Protein AF-A0A0R1JXM4-F1 (afdb_monomer)

Mean predicted aligned error: 8.07 Å

Structure (mmCIF, N/CA/C/O backbone):
data_AF-A0A0R1JXM4-F1
#
_entry.id   AF-A0A0R1JXM4-F1
#
loop_
_atom_site.group_PDB
_atom_site.id
_atom_site.type_symbol
_atom_site.label_atom_id
_atom_site.label_alt_id
_atom_site.label_comp_id
_atom_site.label_asym_id
_atom_site.label_entity_id
_atom_site.label_seq_id
_atom_site.pdbx_PDB_ins_code
_atom_site.Cartn_x
_atom_site.Cartn_y
_atom_site.Cartn_z
_atom_site.occupancy
_atom_site.B_iso_or_equiv
_atom_site.auth_seq_id
_atom_site.auth_comp_id
_atom_site.auth_asym_id
_atom_site.auth_atom_id
_atom_site.pdbx_PDB_model_num
ATOM 1 N N . MET A 1 1 ? -52.096 -63.905 8.282 1.00 35.00 1 MET A N 1
ATOM 2 C CA . MET A 1 1 ? -50.686 -63.466 8.118 1.00 35.00 1 MET A CA 1
ATOM 3 C C . MET A 1 1 ? -50.726 -62.151 7.340 1.00 35.00 1 MET A C 1
ATOM 5 O O . MET A 1 1 ? -51.380 -62.154 6.319 1.00 35.00 1 MET A O 1
ATOM 9 N N . LYS A 1 2 ? -50.204 -60.982 7.714 1.00 36.12 2 LYS A N 1
ATOM 10 C CA . LYS A 1 2 ? -49.331 -60.478 8.783 1.00 36.12 2 LYS A CA 1
ATOM 11 C C . LYS A 1 2 ? -49.879 -59.094 9.188 1.00 36.12 2 LYS A C 1
ATOM 13 O O . LYS A 1 2 ? -50.239 -58.310 8.319 1.00 36.12 2 LYS A O 1
ATOM 18 N N . LYS A 1 3 ? -49.922 -58.809 10.491 1.00 34.25 3 LYS A N 1
ATOM 19 C CA . LYS A 1 3 ? -50.183 -57.478 11.060 1.00 34.25 3 LYS A CA 1
ATOM 20 C C . LYS A 1 3 ? -48.939 -56.604 10.847 1.00 34.25 3 LYS A C 1
ATOM 22 O O . LYS A 1 3 ? -47.841 -57.098 11.089 1.00 34.25 3 LYS A O 1
ATOM 27 N N . TRP A 1 4 ? -49.094 -55.345 10.442 1.00 34.09 4 TRP A N 1
ATOM 28 C CA . TRP A 1 4 ? -48.023 -54.345 10.518 1.00 34.09 4 TRP A CA 1
ATOM 29 C C . TRP A 1 4 ? -48.463 -53.218 11.445 1.00 34.09 4 TRP A C 1
ATOM 31 O O . TRP A 1 4 ? -49.496 -52.587 11.238 1.00 34.09 4 TRP A O 1
ATOM 41 N N . ALA A 1 5 ? -47.695 -53.066 12.520 1.00 37.31 5 ALA A N 1
ATOM 42 C CA . ALA A 1 5 ? -47.903 -52.108 13.585 1.00 37.31 5 ALA A CA 1
ATOM 43 C C . ALA A 1 5 ? -47.405 -50.723 13.158 1.00 37.31 5 ALA A C 1
ATOM 45 O O . ALA A 1 5 ? -46.315 -50.581 12.606 1.00 37.31 5 ALA A O 1
ATOM 46 N N . VAL A 1 6 ? -48.217 -49.714 13.452 1.00 37.12 6 VAL A N 1
ATOM 47 C CA . VAL A 1 6 ? -47.869 -48.296 13.379 1.00 37.12 6 VAL A CA 1
ATOM 48 C C . VAL A 1 6 ? -46.971 -47.979 14.575 1.00 37.12 6 VAL A C 1
ATOM 50 O O . VAL A 1 6 ? -47.397 -48.139 15.717 1.00 37.12 6 VAL A O 1
ATOM 53 N N . LEU A 1 7 ? -45.731 -47.549 14.327 1.00 36.34 7 LEU A N 1
ATOM 54 C CA . LEU A 1 7 ? -44.844 -47.007 15.357 1.00 36.34 7 LEU A CA 1
ATOM 55 C C . LEU A 1 7 ? -44.815 -45.481 15.237 1.00 36.34 7 LEU A C 1
ATOM 57 O O . LEU A 1 7 ? -44.227 -44.921 14.313 1.00 36.34 7 LEU A O 1
ATOM 61 N N . SER A 1 8 ? -45.468 -44.821 16.189 1.00 34.84 8 SER A N 1
ATOM 62 C CA . SER A 1 8 ? -45.409 -43.378 16.402 1.00 34.84 8 SER A CA 1
ATOM 63 C C . SER A 1 8 ? -44.070 -43.007 17.044 1.00 34.84 8 SER A C 1
ATOM 65 O O . SER A 1 8 ? -43.797 -43.404 18.175 1.00 34.84 8 SER A O 1
ATOM 67 N N . PHE A 1 9 ? -43.239 -42.230 16.347 1.00 35.34 9 PHE A N 1
ATOM 68 C CA . PHE A 1 9 ? -42.051 -41.603 16.931 1.00 35.34 9 PHE A CA 1
ATOM 69 C C . PHE A 1 9 ? -42.427 -40.234 17.506 1.00 35.34 9 PHE A C 1
ATOM 71 O O . PHE A 1 9 ? -42.669 -39.276 16.772 1.00 35.34 9 PHE A O 1
ATOM 78 N N . ALA A 1 10 ? -42.471 -40.144 18.834 1.00 32.84 10 ALA A N 1
ATOM 79 C CA . ALA A 1 10 ? -42.525 -38.880 19.553 1.00 32.84 10 ALA A CA 1
ATOM 80 C C . ALA A 1 10 ? -41.137 -38.219 19.511 1.00 32.84 10 ALA A C 1
ATOM 82 O O . ALA A 1 10 ? -40.190 -38.694 20.138 1.00 32.84 10 ALA A O 1
ATOM 83 N N . PHE A 1 11 ? -41.008 -37.119 18.767 1.00 34.94 11 PHE A N 1
ATOM 84 C CA . PHE A 1 11 ? -39.841 -36.242 18.846 1.00 34.94 11 PHE A CA 1
ATOM 85 C C . PHE A 1 11 ? -39.937 -35.394 20.119 1.00 34.94 11 PHE A C 1
ATOM 87 O O . PHE A 1 11 ? -40.696 -34.430 20.190 1.00 34.94 11 PHE A O 1
ATOM 94 N N . ILE A 1 12 ? -39.148 -35.753 21.131 1.00 34.47 12 ILE A N 1
ATOM 95 C CA . ILE A 1 12 ? -38.875 -34.893 22.283 1.00 34.47 12 ILE A CA 1
ATOM 96 C C . ILE A 1 12 ? -37.887 -33.817 21.818 1.00 34.47 12 ILE A C 1
ATOM 98 O O . ILE A 1 12 ? -36.700 -34.081 21.629 1.00 34.47 12 ILE A O 1
ATOM 102 N N . ILE A 1 13 ? -38.379 -32.593 21.618 1.00 37.44 13 ILE A N 1
ATOM 103 C CA . ILE A 1 13 ? -37.538 -31.407 21.428 1.00 37.44 13 ILE A CA 1
ATOM 104 C C . ILE A 1 13 ? -37.010 -31.004 22.807 1.00 37.44 13 ILE A C 1
ATOM 106 O O . ILE A 1 13 ? -37.690 -30.333 23.581 1.00 37.44 13 ILE A O 1
ATOM 110 N N . VAL A 1 14 ? -35.787 -31.427 23.130 1.00 38.03 14 VAL A N 1
ATOM 111 C CA . VAL A 1 14 ? -35.043 -30.893 24.275 1.00 38.03 14 VAL A CA 1
ATOM 112 C C . VAL A 1 14 ? -34.518 -29.513 23.885 1.00 38.03 14 VAL A C 1
ATOM 114 O O . VAL A 1 14 ? -33.539 -29.380 23.151 1.00 38.03 14 VAL A O 1
ATOM 117 N N . GLY A 1 15 ? -35.192 -28.472 24.371 1.00 38.25 15 GLY A N 1
ATOM 118 C CA . GLY A 1 15 ? -34.708 -27.098 24.325 1.00 38.25 15 GLY A CA 1
ATOM 119 C C . GLY A 1 15 ? -33.483 -26.934 25.222 1.00 38.25 15 GLY A C 1
ATOM 120 O O . GLY A 1 15 ? -33.603 -26.591 26.395 1.00 38.25 15 GLY A O 1
ATOM 121 N N . LEU A 1 16 ? -32.291 -27.157 24.669 1.00 37.62 16 LEU A N 1
ATOM 122 C CA . LEU A 1 16 ? -31.043 -26.696 25.268 1.00 37.62 16 LEU A CA 1
ATOM 123 C C . LEU A 1 16 ? -30.976 -25.172 25.123 1.00 37.62 16 LEU A C 1
ATOM 125 O O . LEU A 1 16 ? -30.453 -24.638 24.145 1.00 37.62 16 LEU A O 1
ATOM 129 N N . ALA A 1 17 ? -31.498 -24.468 26.126 1.00 37.69 17 ALA A N 1
ATOM 130 C CA . ALA A 1 17 ? -31.132 -23.088 26.411 1.00 37.69 17 ALA A CA 1
ATOM 131 C C . ALA A 1 17 ? -29.657 -23.065 26.845 1.00 37.69 17 ALA A C 1
ATOM 133 O O . ALA A 1 17 ? -29.322 -23.021 28.027 1.00 37.69 17 ALA A O 1
ATOM 134 N N . GLY A 1 18 ? -28.753 -23.157 25.871 1.00 36.50 18 GLY A N 1
ATOM 135 C CA . GLY A 1 18 ? -27.345 -22.887 26.093 1.00 36.50 18 GLY A CA 1
ATOM 136 C C . GLY A 1 18 ? -27.206 -21.430 26.507 1.00 36.50 18 GLY A C 1
ATOM 137 O O . GLY A 1 18 ? -27.432 -20.532 25.698 1.00 36.50 18 GLY A O 1
ATOM 138 N N . CYS A 1 19 ? -26.832 -21.188 27.763 1.00 35.44 19 CYS A N 1
ATOM 139 C CA . CYS A 1 19 ? -26.307 -19.907 28.215 1.00 35.44 19 CYS A CA 1
ATOM 140 C C . CYS A 1 19 ? -25.098 -19.545 27.341 1.00 35.44 19 CYS A C 1
ATOM 142 O O . CYS A 1 19 ? -23.959 -19.906 27.638 1.00 35.44 19 CYS A O 1
ATOM 144 N N . HIS A 1 20 ? -25.340 -18.851 26.230 1.00 42.56 20 HIS A N 1
ATOM 145 C CA . HIS A 1 20 ? -24.294 -18.279 25.402 1.00 42.56 20 HIS A CA 1
ATOM 146 C C . HIS A 1 20 ? -23.669 -17.121 26.176 1.00 42.56 20 HIS A C 1
ATOM 148 O O . HIS A 1 20 ? -24.069 -15.962 26.051 1.00 42.56 20 HIS A O 1
ATOM 154 N N . SER A 1 21 ? -22.687 -17.442 27.019 1.00 56.56 21 SER A N 1
ATOM 155 C CA . SER A 1 21 ? -21.828 -16.430 27.615 1.00 56.56 21 SER A CA 1
ATOM 156 C C . SER A 1 21 ? -21.168 -15.655 26.474 1.00 56.56 21 SER A C 1
ATOM 158 O O . SER A 1 21 ? -20.484 -16.210 25.614 1.00 56.56 21 SER A O 1
ATOM 160 N N . THR A 1 22 ? -21.444 -14.352 26.402 1.00 68.81 22 THR A N 1
ATOM 161 C CA . THR A 1 22 ? -20.829 -13.510 25.375 1.00 68.81 22 THR A CA 1
ATOM 162 C C . THR A 1 22 ? -19.330 -13.416 25.685 1.00 68.81 22 THR A C 1
ATOM 164 O O . THR A 1 22 ? -18.969 -13.028 26.801 1.00 68.81 22 THR A O 1
ATOM 167 N N . PRO A 1 23 ? -18.439 -13.796 24.751 1.00 76.19 23 PRO A N 1
ATOM 168 C CA . PRO A 1 23 ? -17.012 -13.873 25.036 1.00 76.19 23 PRO A CA 1
ATOM 169 C C . PRO A 1 23 ? -16.420 -12.487 25.329 1.00 76.19 23 PRO A C 1
ATOM 171 O O . PRO A 1 23 ? -16.829 -11.483 24.740 1.00 76.19 23 PRO A O 1
ATOM 174 N N . SER A 1 24 ? -15.426 -12.449 26.228 1.00 77.31 24 SER A N 1
ATOM 175 C CA . SER A 1 24 ? -14.625 -11.244 26.489 1.00 77.31 24 SER A CA 1
ATOM 176 C C . SER A 1 24 ? -13.810 -10.860 25.254 1.00 77.31 24 SER A C 1
ATOM 178 O O . SER A 1 24 ? -13.269 -11.730 24.567 1.00 77.31 24 SER A O 1
ATOM 180 N N . ALA A 1 25 ? -13.679 -9.560 24.999 1.00 77.75 25 ALA A N 1
ATOM 181 C CA . ALA A 1 25 ? -12.946 -9.036 23.852 1.00 77.75 25 ALA A CA 1
ATOM 182 C C . ALA A 1 25 ? -11.420 -9.230 23.943 1.00 77.75 25 ALA A C 1
ATOM 184 O O . ALA A 1 25 ? -10.750 -9.409 22.925 1.00 77.75 25 ALA A O 1
ATOM 185 N N . GLN A 1 26 ? -10.862 -9.195 25.157 1.00 81.81 26 GLN A N 1
ATOM 186 C CA . GLN A 1 26 ? -9.425 -9.003 25.378 1.00 81.81 26 GLN A CA 1
ATOM 187 C C . GLN A 1 26 ? -8.528 -10.108 24.776 1.00 81.81 26 GLN A C 1
ATOM 189 O O . GLN A 1 26 ? -7.567 -9.752 24.087 1.00 81.81 26 GLN A O 1
ATOM 194 N N . PRO A 1 27 ? -8.789 -11.422 24.958 1.00 79.88 27 PRO A N 1
ATOM 195 C CA . PRO A 1 27 ? -7.909 -12.460 24.410 1.00 79.88 27 PRO A CA 1
ATOM 196 C C . PRO A 1 27 ? -7.892 -12.469 22.876 1.00 79.88 27 PRO A C 1
ATOM 198 O O . PRO A 1 27 ? -6.824 -12.491 22.266 1.00 79.88 27 PRO A O 1
ATOM 201 N N . ALA A 1 28 ? -9.071 -12.372 22.252 1.00 83.12 28 ALA A N 1
ATOM 202 C CA . ALA A 1 28 ? -9.213 -12.360 20.797 1.00 83.12 28 ALA A CA 1
ATOM 203 C C . ALA A 1 28 ? -8.601 -11.097 20.170 1.00 83.12 28 ALA A C 1
ATOM 205 O O . ALA A 1 28 ? -7.952 -11.173 19.126 1.00 83.12 28 ALA A O 1
ATOM 206 N N . SER A 1 29 ? -8.767 -9.949 20.831 1.00 89.44 29 SER A N 1
ATOM 207 C CA . SER A 1 29 ? -8.171 -8.682 20.407 1.00 89.44 29 SER A CA 1
ATOM 208 C C . SER A 1 29 ? -6.649 -8.739 20.445 1.00 89.44 29 SER A C 1
ATOM 210 O O . SER A 1 29 ? -5.999 -8.453 19.442 1.00 89.44 29 SER A O 1
ATOM 212 N N . ARG A 1 30 ? -6.066 -9.204 21.558 1.00 87.94 30 ARG A N 1
ATOM 213 C CA . ARG A 1 30 ? -4.609 -9.359 21.682 1.00 87.94 30 ARG A CA 1
ATOM 214 C C . ARG A 1 30 ? -4.046 -10.282 20.614 1.00 87.94 30 ARG A C 1
ATOM 216 O O . ARG A 1 30 ? -3.044 -9.940 20.000 1.00 87.94 30 ARG A O 1
ATOM 223 N N . GLN A 1 31 ? -4.697 -11.415 20.357 1.00 88.12 31 GLN A N 1
ATOM 224 C CA . GLN A 1 31 ? -4.275 -12.326 19.296 1.00 88.12 31 GLN A CA 1
ATOM 225 C C . GLN A 1 31 ? -4.261 -11.628 17.927 1.00 88.12 31 GLN A C 1
ATOM 227 O O . GLN A 1 31 ? -3.251 -11.679 17.229 1.00 88.12 31 GLN A O 1
ATOM 232 N N . ALA A 1 32 ? -5.346 -10.934 17.570 1.00 88.88 32 ALA A N 1
ATOM 233 C CA . ALA A 1 32 ? -5.466 -10.234 16.293 1.00 88.88 32 ALA A CA 1
ATOM 234 C C . ALA A 1 32 ? -4.430 -9.100 16.131 1.00 88.88 32 ALA A C 1
ATOM 236 O O . ALA A 1 32 ? -3.844 -8.935 15.061 1.00 88.88 32 ALA A O 1
ATOM 237 N N . LEU A 1 33 ? -4.170 -8.337 17.194 1.00 91.62 33 LEU A N 1
ATOM 238 C CA . LEU A 1 33 ? -3.220 -7.220 17.175 1.00 91.62 33 LEU A CA 1
ATOM 239 C C . LEU A 1 33 ? -1.753 -7.684 17.218 1.00 91.62 33 LEU A C 1
ATOM 241 O O . LEU A 1 33 ? -0.884 -7.005 16.671 1.00 91.62 33 LEU A O 1
ATOM 245 N N . ASN A 1 34 ? -1.468 -8.847 17.818 1.00 91.00 34 ASN A N 1
ATOM 246 C CA . ASN A 1 34 ? -0.115 -9.404 17.960 1.00 91.00 34 ASN A CA 1
ATOM 247 C C . ASN A 1 34 ? 0.412 -10.139 16.720 1.00 91.00 34 ASN A C 1
ATOM 249 O O . ASN A 1 34 ? 1.559 -10.591 16.728 1.00 91.00 34 ASN A O 1
ATOM 253 N N . HIS A 1 35 ? -0.374 -10.248 15.645 1.00 91.31 35 HIS A N 1
ATOM 254 C CA . HIS A 1 35 ? 0.138 -10.762 14.376 1.00 91.31 35 HIS A CA 1
ATOM 255 C C . HIS A 1 35 ? 1.348 -9.946 13.883 1.00 91.31 35 HIS A C 1
ATOM 257 O O . HIS A 1 35 ? 1.493 -8.757 14.177 1.00 91.31 35 HIS A O 1
ATOM 263 N N . ALA A 1 36 ? 2.212 -10.594 13.092 1.00 92.00 36 ALA A N 1
ATOM 264 C CA . ALA A 1 36 ? 3.408 -9.965 12.524 1.00 92.00 36 ALA A CA 1
ATOM 265 C C . ALA A 1 36 ? 3.081 -8.701 11.711 1.00 92.00 36 ALA A C 1
ATOM 267 O O . ALA A 1 36 ? 3.866 -7.750 11.681 1.00 92.00 36 ALA A O 1
ATOM 268 N N . GLU A 1 37 ? 1.917 -8.710 11.059 1.00 94.69 37 GLU A N 1
ATOM 269 C CA . GLU A 1 37 ? 1.339 -7.568 10.372 1.00 94.69 37 GLU A CA 1
ATOM 270 C C . GLU A 1 37 ? -0.144 -7.801 10.088 1.00 94.69 37 GLU A C 1
ATOM 272 O O . GLU A 1 37 ? -0.524 -8.855 9.574 1.00 94.69 37 GLU A O 1
ATOM 277 N N . THR A 1 38 ? -0.970 -6.800 10.377 1.00 95.44 38 THR A N 1
ATOM 278 C CA . THR A 1 38 ? -2.337 -6.713 9.866 1.00 95.44 38 THR A CA 1
ATOM 279 C C . THR A 1 38 ? -2.590 -5.309 9.345 1.00 95.44 38 THR A C 1
ATOM 281 O O . THR A 1 38 ? -2.307 -4.328 10.027 1.00 95.44 38 THR A O 1
ATOM 284 N N . ILE A 1 39 ? -3.128 -5.228 8.131 1.00 96.38 39 ILE A N 1
ATOM 285 C CA . ILE A 1 39 ? -3.576 -3.983 7.512 1.00 96.38 39 ILE A CA 1
ATOM 286 C C . ILE A 1 39 ? -5.094 -3.941 7.638 1.00 96.38 39 ILE A C 1
ATOM 288 O O . ILE A 1 39 ? -5.785 -4.853 7.167 1.00 96.38 39 ILE A O 1
ATOM 292 N N . TRP A 1 40 ? -5.586 -2.894 8.282 1.00 97.00 40 TRP A N 1
ATOM 293 C CA . TRP A 1 40 ? -6.992 -2.616 8.514 1.00 97.00 40 TRP A CA 1
ATOM 294 C C . TRP A 1 40 ? -7.382 -1.392 7.690 1.00 97.00 40 TRP A C 1
ATOM 296 O O . TRP A 1 40 ? -6.706 -0.372 7.775 1.00 97.00 40 TRP A O 1
ATOM 306 N N . HIS A 1 41 ? -8.454 -1.471 6.911 1.00 96.75 41 HIS A N 1
ATOM 307 C CA . HIS A 1 41 ? -9.000 -0.318 6.191 1.00 96.75 41 HIS A CA 1
ATOM 308 C C . HIS A 1 41 ? -10.407 -0.008 6.683 1.00 96.75 41 HIS A C 1
ATOM 310 O O . HIS A 1 41 ? -11.162 -0.928 7.004 1.00 96.75 41 HIS A O 1
ATOM 316 N N . ASP A 1 42 ? -10.734 1.277 6.760 1.00 96.31 42 AS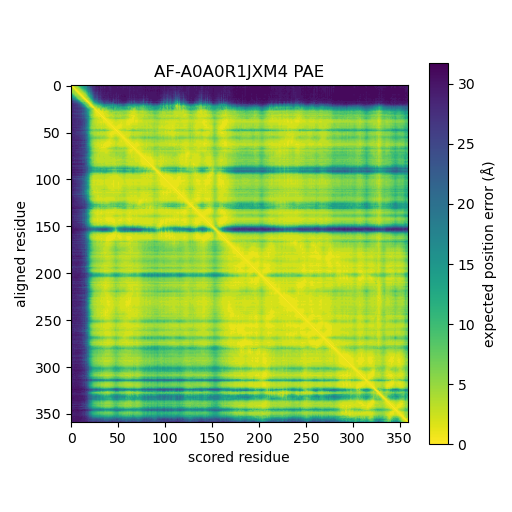P A N 1
ATOM 317 C CA . ASP A 1 42 ? -12.058 1.761 7.136 1.00 96.31 42 ASP A CA 1
ATOM 318 C C . ASP A 1 42 ? -13.131 1.201 6.186 1.00 96.31 42 ASP A C 1
ATOM 320 O O . ASP A 1 42 ? -12.973 1.228 4.963 1.00 96.31 42 ASP A O 1
ATOM 324 N N . ILE A 1 43 ? -14.208 0.661 6.756 1.00 96.25 43 ILE A N 1
ATOM 325 C CA . ILE A 1 43 ? -15.391 0.194 6.021 1.00 96.25 43 ILE A CA 1
ATOM 326 C C . ILE A 1 43 ? -16.662 0.957 6.417 1.00 96.25 43 ILE A C 1
ATOM 328 O O . ILE A 1 43 ? -17.749 0.669 5.910 1.00 96.25 43 ILE A O 1
ATOM 332 N N . GLY A 1 44 ? -16.555 1.921 7.323 1.00 96.88 44 GLY A N 1
ATOM 333 C CA . GLY A 1 44 ? -17.635 2.784 7.764 1.00 96.88 44 GLY A CA 1
ATOM 334 C C . GLY A 1 44 ? -17.659 2.989 9.272 1.00 96.88 44 GLY A C 1
ATOM 335 O O . GLY A 1 44 ? -17.025 2.276 10.056 1.00 96.88 44 GLY A O 1
ATOM 336 N N . SER A 1 45 ? -18.475 3.948 9.682 1.00 97.00 45 SER A N 1
ATOM 337 C CA . SER A 1 45 ? -18.577 4.402 11.060 1.00 97.00 45 SER A CA 1
ATOM 338 C C . SER A 1 45 ? -20.014 4.392 11.566 1.00 97.00 45 SER A C 1
ATOM 340 O O . SER A 1 45 ? -20.982 4.433 10.807 1.00 97.00 45 SER A O 1
ATOM 342 N N . TRP A 1 46 ? -20.152 4.297 12.883 1.00 96.12 46 TRP A N 1
ATOM 343 C CA . TRP A 1 46 ? -21.401 4.447 13.609 1.00 96.12 46 TRP A CA 1
ATOM 344 C C . TRP A 1 46 ? -21.326 5.721 14.433 1.00 96.12 46 TRP A C 1
ATOM 346 O O . TRP A 1 46 ? -20.560 5.765 15.389 1.00 96.12 46 TRP A O 1
ATOM 356 N N . THR A 1 47 ? -22.154 6.713 14.117 1.00 92.50 47 THR A N 1
ATOM 357 C CA . THR A 1 47 ? -22.229 7.977 14.864 1.00 92.50 47 THR A CA 1
ATOM 358 C C . THR A 1 47 ? -23.646 8.160 15.378 1.00 92.50 47 THR A C 1
ATOM 360 O O . THR A 1 47 ? -24.610 8.058 14.618 1.00 92.50 47 THR A O 1
ATOM 363 N N . ALA A 1 48 ? -23.797 8.359 16.692 1.00 86.12 48 ALA A N 1
ATOM 364 C CA . ALA A 1 48 ? -25.103 8.431 17.357 1.00 86.12 48 ALA A CA 1
ATOM 365 C C . ALA A 1 48 ? -26.052 7.260 16.990 1.00 86.12 48 ALA A C 1
ATOM 367 O O . ALA A 1 48 ? -27.268 7.420 16.902 1.00 86.12 48 ALA A O 1
ATOM 368 N N . GLY A 1 49 ? -25.491 6.065 16.758 1.00 84.94 49 GLY A N 1
ATOM 369 C CA . GLY A 1 49 ? -26.242 4.859 16.396 1.00 84.94 49 GLY A CA 1
ATOM 370 C C . GLY A 1 49 ? -26.668 4.751 14.926 1.00 84.94 49 GLY A C 1
ATOM 371 O O . GLY A 1 49 ? -27.346 3.781 14.586 1.00 84.94 49 GLY A O 1
ATOM 372 N N . LYS A 1 50 ? -26.270 5.690 14.059 1.00 92.62 50 LYS A N 1
ATOM 373 C CA . LYS A 1 50 ? -26.480 5.627 12.605 1.00 92.62 50 LYS A CA 1
ATOM 374 C C . LYS A 1 50 ? -25.207 5.154 11.912 1.00 92.62 50 LYS A C 1
ATOM 376 O O . LYS A 1 50 ? -24.131 5.642 12.238 1.00 92.62 50 LYS A O 1
ATOM 381 N N . TYR A 1 51 ? -25.341 4.215 10.977 1.00 96.38 51 TYR A N 1
ATOM 382 C CA . TYR A 1 51 ? -24.223 3.715 10.182 1.00 96.38 51 TYR A CA 1
ATOM 383 C C . TYR A 1 51 ? -24.027 4.555 8.921 1.00 96.38 51 TYR A C 1
ATOM 385 O O . TYR A 1 51 ? -24.980 4.773 8.172 1.00 96.38 51 TYR A O 1
ATOM 393 N N . THR A 1 52 ? -22.782 4.940 8.673 1.00 97.31 52 THR A N 1
ATOM 394 C CA . THR A 1 52 ? -22.325 5.568 7.437 1.00 97.31 52 THR A CA 1
ATOM 395 C C . THR A 1 52 ? -21.243 4.681 6.839 1.00 97.31 52 THR A C 1
ATOM 397 O O . THR A 1 52 ? -20.207 4.452 7.460 1.00 97.31 52 THR A O 1
ATOM 400 N N . ALA A 1 53 ? -21.486 4.149 5.643 1.00 96.88 53 ALA A N 1
ATOM 401 C CA . ALA A 1 53 ? -20.486 3.360 4.934 1.00 96.88 53 ALA A CA 1
ATOM 402 C C . ALA A 1 53 ? -19.321 4.243 4.467 1.00 96.88 53 ALA A C 1
ATOM 404 O O . ALA A 1 53 ? -19.522 5.409 4.121 1.00 96.88 53 ALA A O 1
ATOM 405 N N . GLN A 1 54 ? -18.118 3.667 4.400 1.00 94.88 54 GLN A N 1
ATOM 406 C CA . GLN A 1 54 ? -16.990 4.314 3.734 1.00 94.88 54 GLN A CA 1
ATOM 407 C C . GLN A 1 54 ? -17.357 4.590 2.269 1.00 94.88 54 GLN A C 1
ATOM 409 O O . GLN A 1 54 ? -17.776 3.685 1.541 1.00 94.88 54 GLN A O 1
ATOM 414 N N . ALA A 1 55 ? -17.195 5.837 1.828 1.00 92.62 55 ALA A N 1
ATOM 415 C CA . ALA A 1 55 ? -17.499 6.221 0.457 1.00 92.62 55 ALA A CA 1
ATOM 416 C C . ALA A 1 55 ? -16.554 5.513 -0.527 1.00 92.62 55 ALA A C 1
ATOM 418 O O . ALA A 1 55 ? -15.335 5.599 -0.400 1.00 92.62 55 ALA A O 1
ATOM 419 N N . ALA A 1 56 ? -17.110 4.854 -1.547 1.00 88.06 56 ALA A N 1
ATOM 420 C CA . ALA A 1 56 ? -16.328 4.090 -2.524 1.00 88.06 56 ALA A CA 1
ATOM 421 C C . ALA A 1 56 ? -15.363 4.960 -3.354 1.00 88.06 56 ALA A C 1
ATOM 423 O O . ALA A 1 56 ? -14.345 4.468 -3.840 1.00 88.06 56 ALA A O 1
ATOM 424 N N . SER A 1 57 ? -15.667 6.252 -3.515 1.00 87.25 57 SER A N 1
ATOM 425 C CA . SER A 1 57 ? -14.827 7.232 -4.213 1.00 87.25 57 SER A CA 1
ATOM 426 C C . SER A 1 57 ? -13.697 7.802 -3.352 1.00 87.25 57 SER A C 1
ATOM 428 O O . SER A 1 57 ? -12.801 8.444 -3.894 1.00 87.25 57 SER A O 1
ATOM 430 N N . VAL A 1 58 ? -13.695 7.545 -2.041 1.00 89.62 58 VAL A N 1
ATOM 431 C CA . VAL A 1 58 ? -12.723 8.100 -1.094 1.00 89.62 58 VAL A CA 1
ATOM 432 C C . VAL A 1 58 ? -11.798 6.992 -0.601 1.00 89.62 58 VAL A C 1
ATOM 434 O O . VAL A 1 58 ? -12.257 5.946 -0.135 1.00 89.62 58 VAL A O 1
ATOM 437 N N . ALA A 1 59 ? -10.487 7.226 -0.678 1.00 90.69 59 ALA A N 1
ATOM 438 C CA . ALA A 1 59 ? -9.502 6.301 -0.133 1.00 90.69 59 ALA A CA 1
ATOM 439 C C . ALA A 1 59 ? -9.737 6.123 1.386 1.00 90.69 59 ALA A C 1
ATOM 441 O O . ALA A 1 59 ? -9.838 7.122 2.103 1.00 90.69 59 ALA A O 1
ATOM 442 N N . PRO A 1 60 ? -9.870 4.883 1.892 1.00 94.44 60 PRO A N 1
ATOM 443 C CA . PRO A 1 60 ? -10.149 4.634 3.299 1.00 94.44 60 PRO A CA 1
ATOM 444 C C . PRO A 1 60 ? -8.964 5.016 4.182 1.00 94.44 60 PRO A C 1
ATOM 446 O O . PRO A 1 60 ? -7.805 4.873 3.791 1.00 94.44 60 PRO A O 1
ATOM 449 N N . THR A 1 61 ? -9.249 5.387 5.429 1.00 94.31 61 THR A N 1
ATOM 450 C CA . THR A 1 61 ? -8.205 5.438 6.457 1.00 94.31 61 THR A CA 1
ATOM 451 C C . THR A 1 61 ? -7.645 4.033 6.674 1.00 94.31 61 THR A C 1
ATOM 453 O O . THR A 1 61 ? -8.402 3.061 6.768 1.00 94.31 61 THR A O 1
ATOM 456 N N . VAL A 1 62 ? -6.321 3.920 6.784 1.00 95.56 62 VAL A N 1
ATOM 457 C CA . VAL A 1 62 ? -5.631 2.651 7.032 1.00 95.56 62 VAL A CA 1
ATOM 458 C C . VAL A 1 62 ? -4.966 2.668 8.400 1.00 95.56 62 VAL A C 1
ATOM 460 O O . VAL A 1 62 ? -4.263 3.611 8.752 1.00 95.56 62 VAL A O 1
ATOM 463 N N . VAL A 1 63 ? -5.149 1.585 9.150 1.00 95.19 63 VAL A N 1
ATOM 464 C CA . VAL A 1 63 ? -4.390 1.290 10.366 1.00 95.19 63 VAL A CA 1
ATOM 465 C C . VAL A 1 63 ? -3.549 0.054 10.096 1.00 95.19 63 VAL A C 1
ATOM 467 O O . VAL A 1 63 ? -4.060 -0.965 9.635 1.00 95.19 63 VAL A O 1
ATOM 470 N N . VAL A 1 64 ? -2.256 0.116 10.398 1.00 95.62 64 VAL A N 1
ATOM 471 C CA . VAL A 1 64 ? -1.374 -1.052 10.333 1.00 95.62 64 VAL A CA 1
ATOM 472 C C . VAL A 1 64 ? -0.978 -1.431 11.746 1.00 95.62 64 VAL A C 1
ATOM 474 O O . VAL A 1 64 ? -0.452 -0.594 12.473 1.00 95.62 64 VAL A O 1
ATOM 477 N N . THR A 1 65 ? -1.207 -2.684 12.134 1.00 95.19 65 THR A N 1
ATOM 478 C CA . THR A 1 65 ? -0.798 -3.207 13.443 1.00 95.19 65 THR A CA 1
ATOM 479 C C . THR A 1 65 ? 0.262 -4.284 13.292 1.00 95.19 65 THR A C 1
ATOM 481 O O . THR A 1 65 ? 0.143 -5.158 12.429 1.00 95.19 65 THR A O 1
ATOM 484 N N . ARG A 1 66 ? 1.286 -4.250 14.143 1.00 93.25 66 ARG A N 1
ATOM 485 C CA . ARG A 1 66 ? 2.381 -5.221 14.190 1.00 93.25 66 ARG A CA 1
ATOM 486 C C . ARG A 1 66 ? 2.742 -5.494 15.642 1.00 93.25 66 ARG A C 1
ATOM 488 O O . ARG A 1 66 ? 3.031 -4.556 16.378 1.00 93.25 66 ARG A O 1
ATOM 495 N N . HIS A 1 67 ? 2.741 -6.765 16.041 1.00 92.31 67 HIS A N 1
ATOM 496 C CA . HIS A 1 67 ? 3.174 -7.190 17.379 1.00 92.31 67 HIS A CA 1
ATOM 497 C C . HIS A 1 67 ? 2.509 -6.390 18.523 1.00 92.31 67 HIS A C 1
ATOM 499 O O . HIS A 1 67 ? 3.165 -5.991 19.480 1.00 92.31 67 HIS A O 1
ATOM 505 N N . GLY A 1 68 ? 1.208 -6.108 18.391 1.00 89.75 68 GLY A N 1
ATOM 506 C CA . GLY A 1 68 ? 0.405 -5.408 19.399 1.00 89.75 68 GLY A CA 1
ATOM 507 C C . GLY A 1 68 ? 0.389 -3.883 19.267 1.00 89.75 68 GLY A C 1
ATOM 508 O O . GLY A 1 68 ? -0.402 -3.222 19.943 1.00 89.75 68 GLY A O 1
ATOM 509 N N . LEU A 1 69 ? 1.206 -3.312 18.379 1.00 90.88 69 LEU A N 1
ATOM 510 C CA . LEU A 1 69 ? 1.353 -1.868 18.192 1.00 90.88 69 LEU A CA 1
ATOM 511 C C . LEU A 1 69 ? 0.760 -1.413 16.864 1.00 90.88 69 LEU A C 1
ATOM 513 O O . LEU A 1 69 ? 0.972 -2.067 15.844 1.00 90.88 69 LEU A O 1
ATOM 517 N N . ALA A 1 70 ? 0.079 -0.266 16.845 1.00 92.25 70 ALA A N 1
ATOM 518 C CA . ALA A 1 70 ? -0.142 0.444 15.591 1.00 92.25 70 ALA A CA 1
ATOM 519 C C . ALA A 1 70 ? 1.187 1.063 15.115 1.00 92.25 70 ALA A C 1
ATOM 521 O O . ALA A 1 70 ? 1.958 1.589 15.924 1.00 92.25 70 ALA A O 1
ATOM 522 N N . VAL A 1 71 ? 1.491 0.980 13.821 1.00 90.94 71 VAL A N 1
ATOM 523 C CA . VAL A 1 71 ? 2.738 1.532 13.275 1.00 90.94 71 VAL A CA 1
ATOM 524 C C . VAL A 1 71 ? 2.772 3.054 13.456 1.00 90.94 71 VAL A C 1
ATOM 526 O O . VAL A 1 71 ? 1.752 3.719 13.301 1.00 90.94 71 VAL A O 1
ATOM 529 N N . GLY A 1 72 ? 3.936 3.599 13.827 1.00 87.75 72 GLY A N 1
ATOM 530 C CA . GLY A 1 72 ? 4.099 5.027 14.125 1.00 87.75 72 GLY A CA 1
ATOM 531 C C . GLY A 1 72 ? 3.495 5.462 15.466 1.00 87.75 72 GLY A C 1
ATOM 532 O O . GLY A 1 72 ? 3.316 6.657 15.700 1.00 87.75 72 GLY A O 1
ATOM 533 N N . SER A 1 73 ? 3.162 4.511 16.346 1.00 91.12 73 SER A N 1
ATOM 534 C CA . SER A 1 73 ? 2.546 4.791 17.643 1.00 91.12 73 SER A CA 1
ATOM 535 C C . SER A 1 73 ? 3.307 4.190 18.822 1.00 91.12 73 SER A C 1
ATOM 537 O O . SER A 1 73 ? 4.096 3.255 18.679 1.00 91.12 73 SER A O 1
ATOM 539 N N . THR A 1 74 ? 3.027 4.709 20.017 1.00 91.81 74 THR A N 1
ATOM 540 C CA . THR A 1 74 ? 3.362 4.057 21.289 1.00 91.81 74 THR A CA 1
ATOM 541 C C . THR A 1 74 ? 2.086 3.504 21.915 1.00 91.81 74 THR A C 1
ATOM 543 O O . THR A 1 74 ? 1.093 4.229 22.013 1.00 91.81 74 THR A O 1
ATOM 546 N N . ALA A 1 75 ? 2.109 2.254 22.381 1.00 91.56 75 ALA A N 1
ATOM 547 C CA . ALA A 1 75 ? 1.012 1.718 23.182 1.00 91.56 75 ALA A CA 1
ATOM 548 C C . ALA A 1 75 ? 0.975 2.347 24.577 1.00 91.56 75 ALA A C 1
ATOM 550 O O . ALA A 1 75 ? 2.009 2.631 25.181 1.00 91.56 75 ALA A O 1
ATOM 551 N N . LEU A 1 76 ? -0.236 2.526 25.091 1.00 91.88 76 LEU A N 1
ATOM 552 C CA . LEU A 1 76 ? -0.502 3.061 26.416 1.00 91.88 76 LEU A CA 1
ATOM 553 C C . LEU A 1 76 ? -1.394 2.102 27.196 1.00 91.88 76 LEU A C 1
ATOM 555 O O . LEU A 1 76 ? -2.326 1.498 26.660 1.00 91.88 76 LEU A O 1
ATOM 559 N N . THR A 1 77 ? -1.144 2.014 28.498 1.00 91.19 77 THR A N 1
ATOM 560 C CA . THR A 1 77 ? -2.132 1.461 29.426 1.00 91.19 77 THR A CA 1
ATOM 561 C C . THR A 1 77 ? -3.329 2.408 29.527 1.00 91.19 77 THR A C 1
ATOM 563 O O . THR A 1 77 ? -3.207 3.616 29.313 1.00 91.19 77 THR A O 1
ATOM 566 N N . TYR A 1 78 ? -4.491 1.886 29.928 1.00 90.88 78 TYR A N 1
ATOM 567 C CA . TYR A 1 78 ? -5.664 2.729 30.173 1.00 90.88 78 TYR A CA 1
ATOM 568 C C . TYR A 1 78 ? -5.387 3.830 31.213 1.00 90.88 78 TYR A C 1
ATOM 570 O O . TYR A 1 78 ? -5.843 4.957 31.048 1.00 90.88 78 TYR A O 1
ATOM 578 N N . ALA A 1 79 ? -4.600 3.540 32.256 1.00 92.31 79 ALA A N 1
ATOM 579 C CA . ALA A 1 79 ? -4.222 4.537 33.257 1.00 92.31 79 ALA A CA 1
ATOM 580 C C . ALA A 1 79 ? -3.418 5.692 32.637 1.00 92.31 79 ALA A C 1
ATOM 582 O O . ALA A 1 79 ? -3.744 6.854 32.867 1.00 92.31 79 ALA A O 1
ATOM 583 N N . GLN A 1 80 ? -2.431 5.382 31.791 1.00 93.88 80 GLN A N 1
ATOM 584 C CA . GLN A 1 80 ? -1.646 6.392 31.073 1.00 93.88 80 GLN A CA 1
ATOM 585 C C . GLN A 1 80 ? -2.513 7.206 30.105 1.00 93.88 80 GLN A C 1
ATOM 587 O O . GLN A 1 80 ? -2.418 8.431 30.087 1.00 93.88 80 GLN A O 1
ATOM 592 N N . ALA A 1 81 ? -3.391 6.542 29.346 1.00 92.56 81 ALA A N 1
ATOM 593 C CA . ALA A 1 81 ? -4.333 7.202 28.444 1.00 92.56 81 ALA A CA 1
ATOM 594 C C . ALA A 1 81 ? -5.265 8.164 29.200 1.00 92.56 81 ALA A C 1
ATOM 596 O O . ALA A 1 81 ? -5.426 9.321 28.814 1.00 92.56 81 ALA A O 1
ATOM 597 N N . LYS A 1 82 ? -5.825 7.713 30.328 1.00 91.69 82 LYS A N 1
ATOM 598 C CA . LYS A 1 82 ? -6.703 8.512 31.186 1.00 91.69 82 LYS A CA 1
ATOM 599 C C . LYS A 1 82 ? -5.993 9.731 31.766 1.00 91.69 82 LYS A C 1
ATOM 601 O O . LYS A 1 82 ? -6.582 10.811 31.781 1.00 91.69 82 LYS A O 1
ATOM 606 N N . THR A 1 83 ? -4.755 9.573 32.233 1.00 92.25 83 THR A N 1
ATOM 607 C CA . THR A 1 83 ? -3.946 10.697 32.720 1.00 92.25 83 THR A CA 1
ATOM 608 C C . THR A 1 83 ? -3.698 11.703 31.602 1.00 92.25 83 THR A C 1
ATOM 610 O O . THR A 1 83 ? -4.021 12.870 31.790 1.00 92.25 83 THR A O 1
ATOM 613 N N . ALA A 1 84 ? -3.248 11.251 30.425 1.00 91.25 84 ALA A N 1
ATOM 614 C CA . ALA A 1 84 ? -2.987 12.123 29.277 1.00 91.25 84 ALA A CA 1
ATOM 615 C C . ALA A 1 84 ? -4.223 12.935 28.847 1.00 91.25 84 ALA A C 1
ATOM 617 O O . ALA A 1 84 ? -4.110 14.115 28.526 1.00 91.25 84 ALA A O 1
ATOM 618 N N . ILE A 1 85 ? -5.411 12.321 28.880 1.00 90.69 85 ILE A N 1
ATOM 619 C CA . ILE A 1 85 ? -6.681 13.001 28.587 1.00 90.69 85 ILE A CA 1
ATOM 620 C C . ILE A 1 85 ? -7.015 14.044 29.655 1.00 90.69 85 ILE A C 1
ATOM 622 O O . ILE A 1 85 ? -7.413 15.154 29.321 1.00 90.69 85 ILE A O 1
ATOM 626 N N . ARG A 1 86 ? -6.861 13.713 30.941 1.00 88.25 86 ARG A N 1
ATOM 627 C CA . ARG A 1 86 ? -7.184 14.635 32.044 1.00 88.25 86 ARG A CA 1
ATOM 628 C C . ARG A 1 86 ? -6.265 15.848 32.099 1.00 88.25 86 ARG A C 1
ATOM 630 O O . ARG A 1 86 ? -6.703 16.907 32.528 1.00 88.25 86 ARG A O 1
ATOM 637 N N . THR A 1 87 ? -5.009 15.686 31.696 1.00 88.31 87 THR A N 1
ATOM 638 C CA . THR A 1 87 ? -4.031 16.778 31.652 1.00 88.31 87 THR A CA 1
ATOM 639 C C . THR A 1 87 ? -4.159 17.641 30.399 1.00 88.31 87 THR A C 1
ATOM 641 O O . THR A 1 87 ? -3.489 18.664 30.308 1.00 88.31 87 THR A O 1
ATOM 644 N N . GLN A 1 88 ? -4.984 17.244 29.424 1.00 85.06 88 GLN A N 1
ATOM 645 C CA . GLN A 1 88 ? -5.173 18.004 28.195 1.00 85.06 88 GLN A CA 1
ATOM 646 C C . GLN A 1 88 ? -6.197 19.122 28.406 1.00 85.06 88 GLN A C 1
ATOM 648 O O . GLN A 1 88 ? -7.401 18.878 28.475 1.00 85.06 88 GLN A O 1
ATOM 653 N N . THR A 1 89 ? -5.715 20.360 28.459 1.00 76.62 89 THR A N 1
ATOM 654 C CA . THR A 1 89 ? -6.537 21.550 28.717 1.00 76.62 89 THR A CA 1
ATOM 655 C C . THR A 1 89 ? -7.374 21.981 27.513 1.00 76.62 89 THR A C 1
ATOM 657 O O . THR A 1 89 ? -8.366 22.684 27.687 1.00 76.62 89 THR A O 1
ATOM 660 N N . SER A 1 90 ? -7.032 21.532 26.300 1.00 81.00 90 SER A N 1
ATOM 661 C CA . SER A 1 90 ? -7.800 21.831 25.081 1.00 81.00 90 SER A CA 1
ATOM 662 C C . SER A 1 90 ? -9.092 21.018 24.933 1.00 81.00 90 SER A C 1
ATOM 664 O O . SER A 1 90 ? -9.930 21.345 24.092 1.00 81.00 90 SER A O 1
ATOM 666 N N . LEU A 1 91 ? -9.290 19.967 25.738 1.00 78.94 91 LEU A N 1
ATOM 667 C CA . LEU A 1 91 ? -10.532 19.196 25.732 1.00 78.94 91 LEU A CA 1
ATOM 668 C C . LEU A 1 91 ? -11.609 19.943 26.523 1.00 78.94 91 LEU A C 1
ATOM 670 O O . LEU A 1 91 ? -11.694 19.849 27.747 1.00 78.94 91 LEU A O 1
ATOM 674 N N . VAL A 1 92 ? -12.463 20.675 25.810 1.00 77.06 92 VAL A N 1
ATOM 675 C CA . VAL A 1 92 ? -13.593 21.393 26.408 1.00 77.06 92 VAL A CA 1
ATOM 676 C C . VAL A 1 92 ? -14.652 20.391 26.881 1.00 77.06 92 VAL A C 1
ATOM 678 O O . VAL A 1 92 ? -15.238 19.674 26.069 1.00 77.06 92 VAL A O 1
ATOM 681 N N . LYS A 1 93 ? -14.904 20.362 28.199 1.00 80.44 93 LYS A N 1
ATOM 682 C CA . LYS A 1 93 ? -15.950 19.558 28.868 1.00 80.44 93 LYS A CA 1
ATOM 683 C C . LYS A 1 93 ? -15.967 18.079 28.417 1.00 80.44 93 LYS A C 1
ATOM 685 O O . LYS A 1 93 ? -16.900 17.651 27.742 1.00 80.44 93 LYS A O 1
ATOM 690 N N . PRO A 1 94 ? -14.944 17.271 28.754 1.00 84.69 94 PRO A N 1
ATOM 691 C CA . PRO A 1 94 ? -14.902 15.874 28.335 1.00 84.69 94 PRO A CA 1
ATOM 692 C C . PRO A 1 94 ? -15.969 15.041 29.063 1.00 84.69 94 PRO A C 1
ATOM 694 O O . PRO A 1 94 ? -15.935 14.885 30.287 1.00 84.69 94 PRO A O 1
ATOM 697 N N . HIS A 1 95 ? -16.874 14.437 28.299 1.00 88.12 95 HIS A N 1
ATOM 698 C CA . HIS A 1 95 ? -17.901 13.520 28.787 1.00 88.12 95 HIS A CA 1
ATOM 699 C C . HIS A 1 95 ? -17.500 12.074 28.502 1.00 88.12 95 HIS A C 1
ATOM 701 O O . HIS A 1 95 ? -17.588 11.594 27.376 1.00 88.12 95 HIS A O 1
ATOM 707 N N . TRP A 1 96 ? -17.054 11.364 29.536 1.00 89.94 96 TRP A N 1
ATOM 708 C CA . TRP A 1 96 ? -16.626 9.971 29.422 1.00 89.94 96 TRP A CA 1
ATOM 709 C C . TRP A 1 96 ? -17.804 9.032 29.179 1.00 89.94 96 TRP A C 1
ATOM 711 O O . TRP A 1 96 ? -18.791 9.055 29.918 1.00 89.94 96 TRP A O 1
ATOM 721 N N . PHE A 1 97 ? -17.667 8.140 28.200 1.00 92.88 97 PHE A N 1
ATOM 722 C CA . PHE A 1 97 ? -18.642 7.076 28.006 1.00 92.88 97 PHE A CA 1
ATOM 723 C C . PHE A 1 97 ? -18.490 6.002 29.086 1.00 92.88 97 PHE A C 1
ATOM 725 O O . PHE A 1 97 ? -17.398 5.512 29.379 1.00 92.88 97 PHE A O 1
ATOM 732 N N . THR A 1 98 ? -19.615 5.589 29.662 1.00 93.25 98 THR A N 1
ATOM 733 C CA . THR A 1 98 ? -19.669 4.430 30.560 1.00 93.25 98 THR A CA 1
ATOM 734 C C . THR A 1 98 ? -19.458 3.128 29.785 1.00 93.25 98 THR A C 1
ATOM 736 O O . THR A 1 98 ? -19.792 3.032 28.603 1.00 93.25 98 THR A O 1
ATOM 739 N N . LEU A 1 99 ? -19.008 2.067 30.465 1.00 95.06 99 LEU A N 1
ATOM 740 C CA . LEU A 1 99 ? -18.874 0.733 29.859 1.00 95.06 99 LEU A CA 1
ATOM 741 C C . LEU A 1 99 ? -20.187 0.249 29.210 1.00 95.06 99 LEU A C 1
ATOM 743 O O . LEU A 1 99 ? -20.170 -0.382 28.155 1.00 95.06 99 LEU A O 1
ATOM 747 N N . LYS A 1 100 ? -21.336 0.599 29.806 1.00 95.06 100 LYS A N 1
ATOM 748 C CA . LYS A 1 100 ? -22.668 0.310 29.257 1.00 95.06 100 LYS A CA 1
ATOM 749 C C . LYS A 1 100 ? -22.892 1.005 27.911 1.00 95.06 100 LYS A C 1
ATOM 751 O O . LYS A 1 100 ? -23.382 0.366 26.984 1.00 95.06 100 LYS A O 1
ATOM 756 N N . GLN A 1 101 ? -22.518 2.279 27.786 1.00 94.69 101 GLN A N 1
ATOM 757 C CA . GLN A 1 101 ? -22.629 3.023 26.525 1.00 94.69 101 GLN A CA 1
ATOM 758 C C . GLN A 1 101 ? -21.676 2.476 25.460 1.00 94.69 101 GLN A C 1
ATOM 760 O O . GLN A 1 101 ? -22.088 2.309 24.312 1.00 94.69 101 GLN A O 1
ATOM 765 N N . LEU A 1 102 ? -20.446 2.118 25.843 1.00 95.81 102 LEU A N 1
ATOM 766 C CA . LEU A 1 102 ? -19.484 1.493 24.930 1.00 95.81 102 LEU A CA 1
ATOM 767 C C . LEU A 1 102 ? -19.999 0.159 24.379 1.00 95.81 102 LEU A C 1
ATOM 769 O O . LEU A 1 102 ? -20.014 -0.054 23.167 1.00 95.81 102 LEU A O 1
ATOM 773 N N . ASN A 1 103 ? -20.502 -0.711 25.257 1.00 96.50 103 ASN A N 1
ATOM 774 C CA . ASN A 1 103 ? -21.090 -1.987 24.856 1.00 96.50 103 ASN A CA 1
ATOM 775 C C . ASN A 1 103 ? -22.366 -1.813 24.023 1.00 96.50 103 ASN A C 1
ATOM 777 O O . ASN A 1 103 ? -22.580 -2.571 23.078 1.00 96.50 103 ASN A O 1
ATOM 781 N N . ALA A 1 104 ? -23.191 -0.802 24.312 1.00 95.50 104 ALA A N 1
ATOM 782 C CA . ALA A 1 104 ? -24.351 -0.480 23.485 1.00 95.50 104 ALA A CA 1
ATOM 783 C C . ALA A 1 104 ? -23.940 -0.036 22.067 1.00 95.50 104 ALA A C 1
ATOM 785 O O . ALA A 1 104 ? -24.555 -0.468 21.090 1.00 95.50 104 ALA A O 1
ATOM 786 N N . GLY A 1 105 ? -22.873 0.761 21.940 1.00 95.56 105 GLY A N 1
ATOM 787 C CA . GLY A 1 105 ? -22.285 1.123 20.647 1.00 95.56 105 GLY A CA 1
ATOM 788 C C . GLY A 1 105 ? -21.754 -0.099 19.889 1.00 95.56 105 GLY A C 1
ATOM 789 O O . GLY A 1 105 ? -22.105 -0.314 18.730 1.00 95.56 105 GLY A O 1
ATOM 790 N N . LEU A 1 106 ? -20.977 -0.960 20.553 1.00 96.31 106 LEU A N 1
ATOM 791 C CA . LEU A 1 106 ? -20.444 -2.195 19.961 1.00 96.31 106 LEU A CA 1
ATOM 792 C C . LEU A 1 106 ? -21.540 -3.171 19.515 1.00 96.31 106 LEU A C 1
ATOM 794 O O . LEU A 1 106 ? -21.409 -3.825 18.476 1.00 96.31 106 LEU A O 1
ATOM 798 N N . ALA A 1 107 ? -22.641 -3.250 20.265 1.00 95.38 107 ALA A N 1
ATOM 799 C CA . ALA A 1 107 ? -23.809 -4.031 19.877 1.00 95.38 107 ALA A CA 1
ATOM 800 C C . ALA A 1 107 ? -24.443 -3.486 18.587 1.00 95.38 107 ALA A C 1
ATOM 802 O O . ALA A 1 107 ? -24.744 -4.268 17.682 1.00 95.38 107 ALA A O 1
ATOM 803 N N . LYS A 1 108 ? -24.573 -2.155 18.450 1.00 95.12 108 LYS A N 1
ATOM 804 C CA . LYS A 1 108 ? -25.026 -1.520 17.196 1.00 95.12 108 LYS A CA 1
ATOM 805 C C . LYS A 1 108 ? -24.077 -1.817 16.036 1.00 95.12 108 LYS A C 1
ATOM 807 O O . LYS A 1 108 ? -24.542 -2.224 14.976 1.00 95.12 108 LYS A O 1
ATOM 812 N N . ALA A 1 109 ? -22.769 -1.760 16.278 1.00 94.50 109 ALA A N 1
ATOM 813 C CA . ALA A 1 109 ? -21.737 -2.128 15.309 1.00 94.50 109 ALA A CA 1
ATOM 814 C C . ALA A 1 109 ? -21.642 -3.642 15.017 1.00 94.50 109 ALA A C 1
ATOM 816 O O . ALA A 1 109 ? -20.772 -4.070 14.255 1.00 94.50 109 ALA A O 1
ATOM 817 N N . LYS A 1 110 ? -22.526 -4.470 15.600 1.00 93.56 110 LYS A N 1
ATOM 818 C CA . LYS A 1 110 ? -22.559 -5.935 15.441 1.00 93.56 110 LYS A CA 1
ATOM 819 C C . LYS A 1 110 ? -21.205 -6.587 15.748 1.00 93.56 110 LYS A C 1
ATOM 821 O O . LYS A 1 110 ? -20.775 -7.514 15.058 1.00 93.56 110 LYS A O 1
ATOM 826 N N . ALA A 1 111 ? -20.534 -6.106 16.793 1.00 92.56 111 ALA A N 1
ATOM 827 C CA . ALA A 1 111 ? -19.219 -6.594 17.196 1.00 92.56 111 ALA A CA 1
ATOM 828 C C . ALA A 1 111 ? -19.253 -8.046 17.720 1.00 92.56 111 ALA A C 1
ATOM 830 O O . ALA A 1 111 ? -18.297 -8.816 17.571 1.00 92.56 111 ALA A O 1
ATOM 831 N N . GLY A 1 112 ? -20.389 -8.437 18.308 1.00 91.31 112 GLY A N 1
ATOM 832 C CA . GLY A 1 112 ? -20.671 -9.777 18.832 1.00 91.31 112 GLY A CA 1
ATOM 833 C C . GLY A 1 112 ? -19.861 -10.157 20.079 1.00 91.31 112 GLY A C 1
ATOM 834 O O . GLY A 1 112 ? -19.785 -11.341 20.408 1.00 91.31 112 GLY A O 1
ATOM 835 N N . PHE A 1 113 ? -19.185 -9.196 20.700 1.00 93.19 113 PHE A N 1
ATOM 836 C CA . PHE A 1 113 ? -18.469 -9.335 21.964 1.00 93.19 113 PHE A CA 1
ATOM 837 C C . PHE A 1 113 ? -18.851 -8.166 22.870 1.00 93.19 113 PHE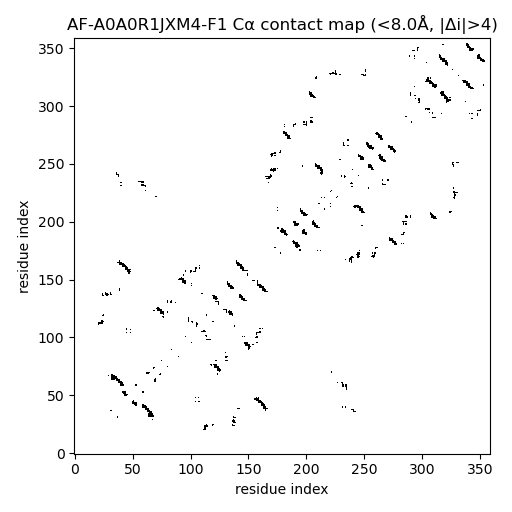 A C 1
ATOM 839 O O . PHE A 1 113 ? -19.446 -7.188 22.410 1.00 93.19 113 PHE A O 1
ATOM 846 N N . VAL A 1 114 ? -18.466 -8.257 24.140 1.00 94.88 114 VAL A N 1
ATOM 847 C CA . VAL A 1 114 ? -18.600 -7.165 25.107 1.00 94.88 114 VAL A CA 1
ATOM 848 C C . VAL A 1 114 ? -17.256 -6.857 25.750 1.00 94.88 114 VAL A C 1
ATOM 850 O O . VAL A 1 114 ? -16.416 -7.741 25.940 1.00 94.88 114 VAL A O 1
ATOM 853 N N . LEU A 1 115 ? -17.067 -5.589 26.087 1.00 95.56 115 LEU A N 1
ATOM 854 C CA . LEU A 1 115 ? -16.020 -5.125 26.980 1.00 95.56 115 LEU A CA 1
ATOM 855 C C . LEU A 1 115 ? -16.467 -5.399 28.419 1.00 95.56 115 LEU A C 1
ATOM 857 O O . LEU A 1 115 ? -17.577 -5.028 28.814 1.00 95.56 115 LEU A O 1
ATOM 861 N N . LYS A 1 116 ? -15.604 -6.028 29.209 1.00 94.81 116 LYS A N 1
ATOM 862 C CA . LYS A 1 116 ? -15.770 -6.202 30.658 1.00 94.81 116 LYS A CA 1
ATOM 863 C C . LYS A 1 116 ? -15.154 -5.042 31.436 1.00 94.81 116 LYS A C 1
ATOM 865 O O . LYS A 1 116 ? -15.572 -4.761 32.553 1.00 94.81 116 LYS A O 1
ATOM 870 N N . GLN A 1 117 ? -14.178 -4.368 30.839 1.00 94.06 117 GLN A N 1
ATOM 871 C CA . GLN A 1 117 ? -13.427 -3.269 31.438 1.00 94.06 117 GLN A CA 1
ATOM 872 C C . GLN A 1 117 ? -12.790 -2.405 30.344 1.00 94.06 117 GLN A C 1
ATOM 874 O O . GLN A 1 117 ? -12.580 -2.856 29.221 1.00 94.06 117 GLN A O 1
ATOM 879 N N . LEU A 1 118 ? -12.439 -1.157 30.665 1.00 91.38 118 LEU A N 1
ATOM 880 C CA . LEU A 1 118 ? -11.784 -0.252 29.706 1.00 91.38 118 LEU A CA 1
ATOM 881 C C . LEU A 1 118 ? -10.365 -0.700 29.330 1.00 91.38 118 LEU A C 1
ATOM 883 O O . LEU A 1 118 ? -9.871 -0.343 28.268 1.00 91.38 118 LEU A O 1
ATOM 887 N N . THR A 1 119 ? -9.729 -1.522 30.163 1.00 91.81 119 THR A N 1
ATOM 888 C CA . THR A 1 119 ? -8.440 -2.173 29.883 1.00 91.81 119 THR A CA 1
ATOM 889 C C . THR A 1 119 ? -8.533 -3.303 28.853 1.00 91.81 119 THR A C 1
ATOM 891 O O . THR A 1 119 ? -7.496 -3.811 28.428 1.00 91.81 119 THR A O 1
ATOM 894 N N . ASP A 1 120 ? -9.740 -3.674 28.407 1.00 93.19 120 ASP A N 1
ATOM 895 C CA . ASP A 1 120 ? -9.921 -4.538 27.233 1.00 93.19 120 ASP A CA 1
ATOM 896 C C . ASP A 1 120 ? -9.596 -3.793 25.925 1.00 93.19 120 ASP A C 1
ATOM 898 O O . ASP A 1 120 ? -9.359 -4.428 24.893 1.00 93.19 120 ASP A O 1
ATOM 902 N N . LEU A 1 121 ? -9.582 -2.454 25.965 1.00 94.50 121 LEU A N 1
ATOM 903 C CA . LEU A 1 121 ? -9.176 -1.595 24.860 1.00 94.50 121 LEU A CA 1
ATOM 904 C C . LEU A 1 121 ? -7.659 -1.406 24.858 1.00 94.50 121 LEU A C 1
ATOM 906 O O . LEU A 1 121 ? -7.017 -1.270 25.901 1.00 94.50 121 LEU A O 1
ATOM 910 N N . THR A 1 122 ? -7.095 -1.342 23.659 1.00 94.25 122 THR A N 1
ATOM 911 C CA . THR A 1 122 ? -5.708 -0.937 23.433 1.00 94.25 122 THR A CA 1
ATOM 912 C C . THR A 1 122 ? -5.678 0.534 23.050 1.00 94.25 122 THR A C 1
ATOM 914 O O . THR A 1 122 ? -6.454 0.965 22.200 1.00 94.25 122 THR A O 1
ATOM 917 N N . PHE A 1 123 ? -4.794 1.310 23.668 1.00 94.50 123 PHE A N 1
ATOM 918 C CA . PHE A 1 123 ? -4.655 2.738 23.394 1.00 94.50 123 PHE A CA 1
ATOM 919 C C . PHE A 1 123 ? -3.317 3.007 22.722 1.00 94.50 123 PHE A C 1
ATOM 921 O O . PHE A 1 123 ? -2.294 2.447 23.118 1.00 94.50 123 PHE A O 1
ATOM 928 N N . TYR A 1 124 ? -3.335 3.888 21.730 1.00 93.50 124 TYR A N 1
ATOM 929 C CA . TYR A 1 124 ? -2.156 4.295 20.980 1.00 93.50 124 TYR A CA 1
ATOM 930 C C . TYR A 1 124 ? -2.036 5.815 21.019 1.00 93.50 124 TYR A C 1
ATOM 932 O O . TYR A 1 124 ? -3.032 6.512 20.836 1.00 93.50 124 TYR A O 1
ATOM 940 N N . ARG A 1 125 ? -0.820 6.323 21.229 1.00 91.06 125 ARG A N 1
ATOM 941 C CA . ARG A 1 125 ? -0.480 7.732 20.981 1.00 91.06 125 A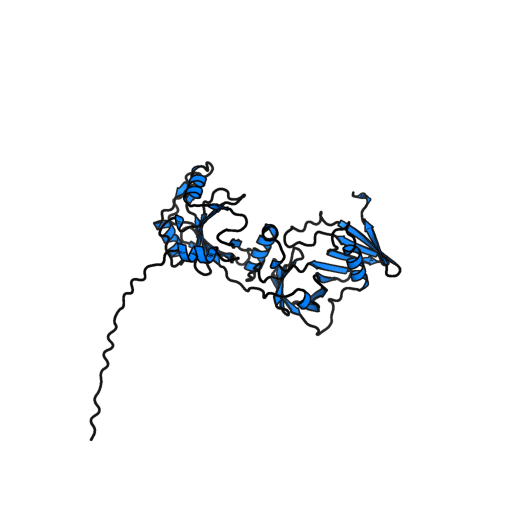RG A CA 1
ATOM 942 C C . ARG A 1 125 ? 0.427 7.842 19.768 1.00 91.06 125 ARG A C 1
ATOM 944 O O . ARG A 1 125 ? 1.285 6.982 19.566 1.00 91.06 125 ARG A O 1
ATOM 951 N N . THR A 1 126 ? 0.276 8.912 19.006 1.00 87.00 126 THR A N 1
ATOM 952 C CA . THR A 1 126 ? 1.160 9.261 17.886 1.00 87.00 126 THR A CA 1
ATOM 953 C C . THR A 1 126 ? 1.686 10.682 18.083 1.00 87.00 126 THR A C 1
ATOM 955 O O . THR A 1 126 ? 1.220 11.396 18.971 1.00 87.00 126 THR A O 1
ATOM 958 N N . ALA A 1 127 ? 2.650 11.112 17.264 1.00 81.81 127 ALA A N 1
ATOM 959 C CA . ALA A 1 127 ? 3.139 12.493 17.307 1.00 81.81 127 ALA A CA 1
ATOM 960 C C . ALA A 1 127 ? 2.029 13.517 16.991 1.00 81.81 127 ALA A C 1
ATOM 962 O O . ALA A 1 127 ? 1.995 14.591 17.581 1.00 81.81 127 ALA A O 1
ATOM 963 N N . VAL A 1 128 ? 1.098 13.159 16.098 1.00 77.88 128 VAL A N 1
ATOM 964 C CA . VAL A 1 128 ? -0.030 14.014 15.680 1.00 77.88 128 VAL A CA 1
ATOM 965 C C . VAL A 1 128 ? -1.269 13.865 16.567 1.00 77.88 128 VAL A C 1
ATOM 967 O O . VAL A 1 128 ? -2.078 14.781 16.667 1.00 77.88 128 VAL A O 1
ATOM 970 N N . THR A 1 129 ? -1.423 12.725 17.244 1.00 79.31 129 THR A N 1
ATOM 971 C CA . THR A 1 129 ? -2.512 12.451 18.190 1.00 79.31 129 THR A CA 1
ATOM 972 C C . THR A 1 129 ? -1.905 12.058 19.538 1.00 79.31 129 THR A C 1
ATOM 974 O O . THR A 1 129 ? -1.890 10.877 19.904 1.00 79.31 129 THR A O 1
ATOM 977 N N . PRO A 1 130 ? -1.359 13.035 20.288 1.00 80.62 130 PRO A N 1
ATOM 978 C CA . PRO A 1 130 ? -0.677 12.758 21.550 1.00 80.62 130 PRO A CA 1
ATOM 979 C C . PRO A 1 130 ? -1.647 12.330 22.661 1.00 80.62 130 PRO A C 1
ATOM 981 O O . PRO A 1 130 ? -1.236 11.670 23.616 1.00 80.62 130 PRO A O 1
ATOM 984 N N . VAL A 1 131 ? -2.933 12.677 22.529 1.00 87.75 131 VAL A N 1
ATOM 985 C CA . VAL A 1 131 ? -3.987 12.362 23.499 1.00 87.75 131 VAL A CA 1
ATOM 986 C C . VAL A 1 131 ? -4.907 11.271 22.938 1.00 87.75 131 VAL A C 1
ATOM 988 O O . VAL A 1 131 ? -5.639 11.526 21.982 1.00 87.75 131 VAL A O 1
ATOM 991 N N . PRO A 1 132 ? -4.899 10.054 23.512 1.00 89.62 132 PRO A N 1
ATOM 992 C CA . PRO A 1 132 ? -5.590 8.892 22.952 1.00 89.62 132 PRO A CA 1
ATOM 993 C C . PRO A 1 132 ? -7.080 8.863 23.338 1.00 89.62 132 PRO A C 1
ATOM 995 O O . PRO A 1 132 ? -7.503 8.047 24.155 1.00 89.62 132 PRO A O 1
ATOM 998 N N . THR A 1 133 ? -7.905 9.728 22.745 1.00 91.44 133 THR A N 1
ATOM 999 C CA . THR A 1 133 ? -9.372 9.757 22.969 1.00 91.44 133 THR A CA 1
ATOM 1000 C C . THR A 1 133 ? -10.125 8.591 22.314 1.00 91.44 133 THR A C 1
ATOM 1002 O O . THR A 1 133 ? -11.345 8.483 22.440 1.00 91.44 133 THR A O 1
ATOM 1005 N N . THR A 1 134 ? -9.402 7.699 21.633 1.00 93.88 134 THR A N 1
ATOM 1006 C CA . THR A 1 134 ? -9.927 6.527 20.931 1.00 93.88 134 THR A CA 1
ATOM 1007 C C . THR A 1 134 ? -9.239 5.260 21.434 1.00 93.88 134 THR A C 1
ATOM 1009 O O . THR A 1 134 ? -8.009 5.190 21.489 1.00 93.88 134 THR A O 1
ATOM 1012 N N . GLY A 1 135 ? -10.033 4.252 21.792 1.00 95.19 135 GLY A N 1
ATOM 1013 C CA . GLY A 1 135 ? -9.563 2.917 22.156 1.00 95.19 135 GLY A CA 1
ATOM 1014 C C . GLY A 1 135 ? -9.826 1.901 21.047 1.00 95.19 135 GLY A C 1
ATOM 1015 O O . GLY A 1 135 ? -10.829 1.980 20.341 1.00 95.19 135 GLY A O 1
ATOM 1016 N N . PHE A 1 136 ? -8.938 0.923 20.912 1.00 96.12 136 PHE A N 1
ATOM 1017 C CA . PHE A 1 136 ? -8.973 -0.079 19.852 1.00 96.12 136 PHE A CA 1
ATOM 1018 C C . PHE A 1 136 ? -9.241 -1.473 20.403 1.00 96.12 136 PHE A C 1
ATOM 1020 O O . PHE A 1 136 ? -8.665 -1.889 21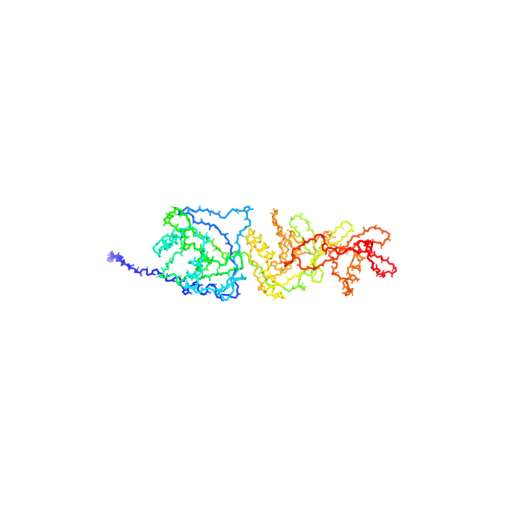.409 1.00 96.12 136 PHE A O 1
ATOM 1027 N N . VAL A 1 137 ? -10.076 -2.234 19.706 1.00 96.06 137 VAL A N 1
ATOM 1028 C CA . VAL A 1 137 ? -10.327 -3.641 20.022 1.00 96.06 137 VAL A CA 1
ATOM 1029 C C . VAL A 1 137 ? -10.582 -4.419 18.742 1.00 96.06 137 VAL A C 1
ATOM 1031 O O . VAL A 1 137 ? -11.321 -3.972 17.869 1.00 96.06 137 VAL A O 1
ATOM 1034 N N . ALA A 1 138 ? -9.953 -5.579 18.601 1.00 95.31 138 ALA A N 1
ATOM 1035 C CA . ALA A 1 138 ? -10.070 -6.410 17.413 1.00 95.31 138 ALA A CA 1
ATOM 1036 C C . ALA A 1 138 ? -10.843 -7.702 17.697 1.00 95.31 138 ALA A C 1
ATOM 1038 O O . ALA A 1 138 ? -10.795 -8.266 18.791 1.00 95.31 138 ALA A O 1
ATOM 1039 N N . ARG A 1 139 ? -11.549 -8.201 16.680 1.00 92.75 139 ARG A N 1
ATOM 1040 C CA . ARG A 1 139 ? -12.124 -9.548 16.685 1.00 92.75 139 ARG A CA 1
ATOM 1041 C C . ARG A 1 139 ? -12.191 -10.109 15.273 1.00 92.75 139 ARG A C 1
ATOM 1043 O O . ARG A 1 139 ? -12.874 -9.567 14.402 1.00 92.75 139 ARG A O 1
ATOM 1050 N N . GLY A 1 140 ? -11.525 -11.243 15.064 1.00 90.25 140 GLY A N 1
ATOM 1051 C CA . GLY A 1 140 ? -11.443 -11.875 13.751 1.00 90.25 140 GLY A CA 1
ATOM 1052 C C . GLY A 1 140 ? -10.848 -10.910 12.724 1.00 90.25 140 GLY A C 1
ATOM 1053 O O . GLY A 1 140 ? -9.754 -10.392 12.917 1.00 90.25 140 GLY A O 1
ATOM 1054 N N . LYS A 1 141 ? -11.587 -10.642 11.642 1.00 92.88 141 LYS A N 1
ATOM 1055 C CA . LYS A 1 141 ? -11.164 -9.743 10.554 1.00 92.88 141 LYS A CA 1
ATOM 1056 C C . LYS A 1 141 ? -11.638 -8.293 10.717 1.00 92.88 141 LYS A C 1
ATOM 1058 O O . LYS A 1 141 ? -11.651 -7.559 9.732 1.00 92.88 141 LYS A O 1
ATOM 1063 N N . ARG A 1 142 ? -12.055 -7.886 11.922 1.00 96.31 142 ARG A N 1
ATOM 1064 C CA . ARG A 1 142 ? -12.501 -6.516 12.215 1.00 96.31 142 ARG A CA 1
ATOM 1065 C C . ARG A 1 142 ? -11.719 -5.884 13.360 1.00 96.31 142 ARG A C 1
ATOM 1067 O O . ARG A 1 142 ? -11.428 -6.555 14.350 1.00 96.31 142 ARG A O 1
ATOM 1074 N N . LEU A 1 143 ? -11.457 -4.592 13.224 1.00 97.75 143 LEU A N 1
ATOM 1075 C CA . LEU A 1 143 ? -10.908 -3.717 14.253 1.00 97.75 143 LEU A CA 1
ATOM 1076 C C . LEU A 1 143 ? -11.925 -2.601 14.502 1.00 97.75 143 LEU A C 1
ATOM 1078 O O . LEU A 1 143 ? -12.452 -2.024 13.557 1.00 97.75 143 LEU A O 1
ATOM 1082 N N . TYR A 1 144 ? -12.214 -2.322 15.765 1.00 97.81 144 TYR A N 1
ATOM 1083 C CA . TYR A 1 144 ? -13.139 -1.277 16.183 1.00 97.81 144 TYR A CA 1
ATOM 1084 C C . TYR A 1 144 ? -12.326 -0.192 16.879 1.00 97.81 144 TYR A C 1
ATOM 1086 O O . TYR A 1 144 ? -11.672 -0.474 17.886 1.00 97.81 144 TYR A O 1
ATOM 1094 N N . ALA A 1 145 ? -12.358 1.017 16.330 1.00 97.25 145 ALA A N 1
ATOM 1095 C CA . ALA A 1 145 ? -11.863 2.217 16.987 1.00 97.25 145 ALA A CA 1
ATOM 1096 C C . ALA A 1 145 ? -13.058 2.915 17.636 1.00 97.25 145 ALA A C 1
ATOM 1098 O O . ALA A 1 145 ? -14.038 3.217 16.959 1.00 97.25 145 ALA A O 1
ATOM 1099 N N . ILE A 1 146 ? -13.007 3.088 18.950 1.00 96.56 146 ILE A N 1
ATOM 1100 C CA . ILE A 1 146 ? -14.136 3.507 19.775 1.00 96.56 146 ILE A CA 1
ATOM 1101 C C . ILE A 1 146 ? -13.748 4.796 20.481 1.00 96.56 146 ILE A C 1
ATOM 1103 O O . ILE A 1 146 ? -12.792 4.802 21.261 1.00 96.56 146 ILE A O 1
ATOM 1107 N N . GLU A 1 147 ? -14.499 5.868 20.252 1.00 94.50 147 GLU A N 1
ATOM 1108 C CA . GLU A 1 147 ? -14.355 7.082 21.051 1.00 94.50 147 GLU A CA 1
ATOM 1109 C C . GLU A 1 147 ? -14.724 6.786 22.510 1.00 94.50 147 GLU A C 1
ATOM 1111 O O . GLU A 1 147 ? -15.796 6.254 22.807 1.00 94.50 147 GLU A O 1
ATOM 1116 N N . ILE A 1 148 ? -13.820 7.106 23.438 1.00 93.62 148 ILE A N 1
ATOM 1117 C CA . ILE A 1 148 ? -14.019 6.853 24.878 1.00 93.62 148 ILE A CA 1
ATOM 1118 C C . ILE A 1 148 ? -14.596 8.058 25.627 1.00 93.62 148 ILE A C 1
ATOM 1120 O O . ILE A 1 148 ? -14.998 7.935 26.788 1.00 93.62 148 ILE A O 1
ATOM 1124 N N . LEU A 1 149 ? -14.687 9.205 24.957 1.00 90.69 149 LEU A N 1
ATOM 1125 C CA . LEU A 1 149 ? -15.321 10.421 25.451 1.00 90.69 149 LEU A CA 1
ATOM 1126 C C . LEU A 1 149 ? -15.940 11.218 24.300 1.00 90.69 149 LEU A C 1
ATOM 1128 O O . LEU A 1 149 ? -15.516 11.070 23.158 1.00 90.69 149 LEU A O 1
ATOM 1132 N N . ALA A 1 150 ? -16.892 12.084 24.627 1.00 87.38 150 ALA A N 1
ATOM 1133 C CA . ALA A 1 150 ? -17.355 13.176 23.775 1.00 87.38 150 ALA A CA 1
ATOM 1134 C C . ALA A 1 150 ? -16.832 14.519 24.315 1.00 87.38 150 ALA A C 1
ATOM 1136 O O . ALA A 1 150 ? -16.519 14.632 25.503 1.00 87.38 150 ALA A O 1
ATOM 1137 N N . THR A 1 151 ? -16.742 15.534 23.459 1.00 81.62 151 THR A N 1
ATOM 1138 C CA . THR A 1 151 ? -16.393 16.912 23.840 1.00 81.62 151 THR A CA 1
ATOM 1139 C C . THR A 1 151 ? -17.571 17.855 23.598 1.00 81.62 151 THR A C 1
ATOM 1141 O O . THR A 1 151 ? -18.389 17.630 22.706 1.00 81.62 151 THR A O 1
ATOM 1144 N N . GLY A 1 152 ? -17.654 18.925 24.392 1.00 74.88 152 GLY A N 1
ATOM 1145 C CA . GLY A 1 152 ? -18.729 19.919 24.304 1.00 74.88 152 GLY A CA 1
ATOM 1146 C C . GLY A 1 152 ? -20.043 19.502 24.979 1.00 74.88 152 GLY A C 1
ATOM 1147 O O . GLY A 1 152 ? -20.131 18.467 25.627 1.00 74.88 152 GLY A O 1
ATOM 1148 N N . ASP A 1 153 ? -21.084 20.330 24.831 1.00 60.28 153 ASP A N 1
ATOM 1149 C CA . ASP A 1 153 ? -22.353 20.201 25.577 1.00 60.28 153 ASP A CA 1
ATOM 1150 C C . ASP A 1 153 ? -23.280 19.077 25.071 1.00 60.28 153 ASP A C 1
ATOM 1152 O O . ASP A 1 153 ? -24.368 18.850 25.606 1.00 60.28 153 ASP A O 1
ATOM 1156 N N . THR A 1 154 ? -22.870 18.342 24.035 1.00 59.00 154 THR A N 1
ATOM 1157 C CA . THR A 1 154 ? -23.648 17.220 23.507 1.00 59.00 154 THR A CA 1
ATOM 1158 C C . THR A 1 154 ? -23.287 15.933 24.237 1.00 59.00 154 THR A C 1
ATOM 1160 O O . THR A 1 154 ? -22.306 15.258 23.932 1.00 59.00 154 THR A O 1
ATOM 1163 N N . ALA A 1 155 ? -24.153 15.526 25.166 1.00 61.50 155 ALA A N 1
ATOM 1164 C CA . ALA A 1 155 ? -24.140 14.178 25.723 1.00 61.50 155 ALA A CA 1
ATOM 1165 C C . ALA A 1 155 ? -24.642 13.178 24.666 1.00 61.50 155 ALA A C 1
ATOM 1167 O O . ALA A 1 155 ? -25.783 12.702 24.716 1.00 61.50 155 ALA A O 1
ATOM 1168 N N . ALA A 1 156 ? -23.805 12.873 23.670 1.00 68.75 156 ALA A N 1
ATOM 1169 C CA . ALA A 1 156 ? -24.065 11.767 22.761 1.00 68.75 156 ALA A CA 1
ATOM 1170 C C . ALA A 1 156 ? -24.380 10.515 23.597 1.00 68.75 156 ALA A C 1
ATOM 1172 O O . ALA A 1 156 ? -23.670 10.172 24.540 1.00 68.75 156 ALA A O 1
ATOM 1173 N N . LYS A 1 157 ? -25.490 9.832 23.299 1.00 81.25 157 LYS A N 1
ATOM 1174 C CA . LYS A 1 157 ? -25.903 8.657 24.088 1.00 81.25 157 LYS A CA 1
ATOM 1175 C C . LYS A 1 157 ? -25.027 7.434 23.808 1.00 81.25 157 LYS A C 1
ATOM 1177 O O . LYS A 1 157 ? -24.951 6.544 24.653 1.00 81.25 157 LYS A O 1
ATOM 1182 N N . LEU A 1 158 ? -24.391 7.396 22.638 1.00 89.31 158 LEU A N 1
ATOM 1183 C CA . LEU A 1 158 ? -23.549 6.307 22.155 1.00 89.31 158 LEU A CA 1
ATOM 1184 C C . LEU A 1 158 ? -22.222 6.867 21.627 1.00 89.31 158 LEU A C 1
ATOM 1186 O O . LEU A 1 158 ? -22.247 7.944 21.026 1.00 89.31 158 LEU A O 1
ATOM 1190 N N . PRO A 1 159 ? -21.106 6.137 21.804 1.00 92.19 159 PRO A N 1
ATOM 1191 C CA . PRO A 1 159 ? -19.817 6.529 21.244 1.00 92.19 159 PRO A CA 1
ATOM 1192 C C . PRO A 1 159 ? -19.837 6.473 19.719 1.00 92.19 159 PRO A C 1
ATOM 1194 O O . PRO A 1 159 ? -20.563 5.653 19.138 1.00 92.19 159 PRO A O 1
ATOM 1197 N N . ALA A 1 160 ? -19.000 7.292 19.079 1.00 94.00 160 ALA A N 1
ATOM 1198 C CA . ALA A 1 160 ? -18.657 7.042 17.691 1.00 94.00 160 ALA A CA 1
ATOM 1199 C C . ALA A 1 160 ? -17.756 5.802 17.600 1.00 94.00 160 ALA A C 1
ATOM 1201 O O . ALA A 1 160 ? -16.862 5.593 18.429 1.00 94.00 160 ALA A O 1
ATOM 1202 N N . ILE A 1 161 ? -18.023 4.947 16.613 1.00 97.00 161 ILE A N 1
ATOM 1203 C CA . ILE A 1 161 ? -17.233 3.741 16.357 1.00 97.00 161 ILE A CA 1
ATOM 1204 C C . ILE A 1 161 ? -16.886 3.677 14.881 1.00 97.00 161 ILE A C 1
ATOM 1206 O O . ILE A 1 161 ? -17.778 3.498 14.055 1.00 97.00 161 ILE A O 1
ATOM 1210 N N . THR A 1 162 ? -15.599 3.719 14.558 1.00 97.81 162 THR A N 1
ATOM 1211 C CA . THR A 1 162 ? -15.109 3.404 13.212 1.00 97.81 162 THR A CA 1
ATOM 1212 C C . THR A 1 162 ? -14.778 1.921 13.138 1.00 97.81 162 THR A C 1
ATOM 1214 O O . THR A 1 162 ? -14.086 1.372 14.004 1.00 97.81 162 THR A O 1
ATOM 1217 N N . VAL A 1 163 ? -15.300 1.251 12.114 1.00 97.94 163 VAL A N 1
ATOM 1218 C CA . VAL A 1 163 ? -15.078 -0.174 11.882 1.00 97.94 163 VAL A CA 1
ATOM 1219 C C . VAL A 1 163 ? -14.095 -0.326 10.738 1.00 97.94 163 VAL A C 1
ATOM 1221 O O . VAL A 1 163 ? -14.345 0.117 9.623 1.00 97.94 163 VAL A O 1
ATOM 1224 N N . TYR A 1 164 ? -13.002 -1.026 11.002 1.00 98.00 164 TYR A N 1
ATOM 1225 C CA . TYR A 1 164 ? -12.022 -1.394 9.997 1.00 98.00 164 TYR A CA 1
ATOM 1226 C C . TYR A 1 164 ? -12.101 -2.888 9.699 1.00 98.00 164 TYR A C 1
ATOM 1228 O O . TYR A 1 164 ? -12.404 -3.701 10.581 1.00 98.00 164 TYR A O 1
ATOM 1236 N N . ALA A 1 165 ? -11.766 -3.272 8.472 1.00 96.19 165 ALA A N 1
ATOM 1237 C CA . ALA A 1 165 ? -11.664 -4.660 8.049 1.00 96.19 165 ALA A CA 1
ATOM 1238 C C . ALA A 1 165 ? -10.249 -5.007 7.584 1.00 96.19 165 ALA A C 1
ATOM 1240 O O . ALA A 1 165 ? -9.562 -4.201 6.964 1.00 96.19 165 ALA A O 1
ATOM 1241 N N . SER A 1 166 ? -9.834 -6.252 7.817 1.00 94.81 166 SER A N 1
ATOM 1242 C CA . SER A 1 166 ? -8.605 -6.818 7.243 1.00 94.81 166 SER A CA 1
ATOM 1243 C C . SER A 1 166 ? -8.883 -7.672 5.999 1.00 94.81 166 SER A C 1
ATOM 1245 O O . SER A 1 166 ? -8.227 -8.685 5.763 1.00 94.81 166 SER A O 1
ATOM 1247 N N . ALA A 1 167 ? -9.878 -7.296 5.194 1.00 90.25 167 ALA A N 1
ATOM 1248 C CA . ALA A 1 167 ? -10.220 -7.975 3.943 1.00 90.25 167 ALA A CA 1
ATOM 1249 C C . ALA A 1 167 ? -9.355 -7.493 2.759 1.00 90.25 167 ALA A C 1
ATOM 1251 O O . ALA A 1 167 ? -8.606 -6.527 2.876 1.00 90.25 167 ALA A O 1
ATOM 1252 N N . GLY A 1 168 ? -9.455 -8.177 1.620 1.00 92.69 168 GLY A N 1
ATOM 1253 C CA . GLY A 1 168 ? -8.801 -7.782 0.372 1.00 92.69 168 GLY A CA 1
ATOM 1254 C C . GLY A 1 168 ? -7.945 -8.885 -0.242 1.00 92.69 168 GLY A C 1
ATOM 1255 O O . GLY A 1 168 ? -7.480 -9.808 0.435 1.00 92.69 168 GLY A O 1
ATOM 1256 N N . ARG A 1 169 ? -7.745 -8.789 -1.556 1.00 95.00 169 ARG A N 1
ATOM 1257 C CA . ARG A 1 169 ? -6.897 -9.700 -2.318 1.00 95.00 169 ARG A CA 1
ATOM 1258 C C . ARG A 1 169 ? -5.439 -9.455 -1.956 1.00 95.00 169 ARG A C 1
ATOM 1260 O O . ARG A 1 169 ? -4.927 -8.348 -2.107 1.00 95.00 169 ARG A O 1
ATOM 1267 N N . GLN A 1 170 ? -4.771 -10.508 -1.505 1.00 94.19 170 GLN A N 1
ATOM 1268 C CA . GLN A 1 170 ? -3.364 -10.450 -1.143 1.00 94.19 170 GLN A CA 1
ATOM 1269 C C . GLN A 1 170 ? -2.489 -10.925 -2.314 1.00 94.19 170 GLN A C 1
ATOM 1271 O O . GLN A 1 170 ? -2.775 -11.983 -2.883 1.00 94.19 170 GLN A O 1
ATOM 1276 N N . PRO A 1 171 ? -1.432 -10.178 -2.682 1.00 96.44 171 PRO A N 1
ATOM 1277 C CA . PRO A 1 171 ? -0.447 -10.639 -3.654 1.00 96.44 171 PRO A CA 1
ATOM 1278 C C . PRO A 1 171 ? 0.264 -11.908 -3.181 1.00 96.44 171 PRO A C 1
ATOM 1280 O O . PRO A 1 171 ? 0.500 -12.079 -1.980 1.00 96.44 171 PRO A O 1
ATOM 1283 N N . GLN A 1 172 ? 0.645 -12.776 -4.117 1.00 95.94 172 GLN A N 1
ATOM 1284 C CA . GLN A 1 172 ? 1.550 -13.886 -3.833 1.00 95.94 172 GLN A CA 1
ATOM 1285 C C . GLN A 1 172 ? 2.995 -13.396 -3.815 1.00 95.94 172 GLN A C 1
ATOM 1287 O O . GLN A 1 172 ? 3.385 -12.529 -4.596 1.00 95.94 172 GLN A O 1
ATOM 1292 N N . ARG A 1 173 ? 3.818 -14.007 -2.959 1.00 95.62 173 ARG A N 1
ATOM 1293 C CA . ARG A 1 173 ? 5.255 -13.742 -2.962 1.00 95.62 173 ARG A CA 1
ATOM 1294 C C . ARG A 1 173 ? 5.856 -14.214 -4.286 1.00 95.62 173 ARG A C 1
ATOM 1296 O O . ARG A 1 173 ? 5.775 -15.391 -4.621 1.00 95.62 173 ARG A O 1
ATOM 1303 N N . VAL A 1 174 ? 6.524 -13.299 -4.977 1.00 95.88 174 VAL A N 1
ATOM 1304 C CA . VAL A 1 174 ? 7.239 -13.552 -6.232 1.00 95.88 174 VAL A CA 1
ATOM 1305 C C . VAL A 1 174 ? 8.698 -13.112 -6.114 1.00 95.88 174 VAL A C 1
ATOM 1307 O O . VAL A 1 174 ? 9.030 -12.197 -5.347 1.00 95.88 174 VAL A O 1
ATOM 1310 N N . ALA A 1 175 ? 9.594 -13.803 -6.820 1.00 94.88 175 ALA A N 1
ATOM 1311 C CA . ALA A 1 175 ? 10.966 -13.346 -6.995 1.00 94.88 175 ALA A CA 1
ATOM 1312 C C . ALA A 1 175 ? 11.016 -12.364 -8.167 1.00 94.88 175 ALA A C 1
ATOM 1314 O O . ALA A 1 175 ? 10.357 -12.582 -9.177 1.00 94.88 175 ALA A O 1
ATOM 1315 N N . THR A 1 176 ? 11.809 -11.297 -8.055 1.00 95.19 176 THR A N 1
ATOM 1316 C CA . THR A 1 176 ? 11.922 -10.291 -9.121 1.00 95.19 176 THR A CA 1
ATOM 1317 C C . THR A 1 176 ? 12.427 -10.902 -10.434 1.00 95.19 176 THR A C 1
ATOM 1319 O O . THR A 1 176 ? 11.951 -10.534 -11.501 1.00 95.19 176 THR A O 1
ATOM 1322 N N . SER A 1 177 ? 13.297 -11.916 -10.362 1.00 95.62 177 SER A N 1
ATOM 1323 C CA . SER A 1 177 ? 13.783 -12.668 -11.528 1.00 95.62 177 SER A CA 1
ATOM 1324 C C . SER A 1 177 ? 12.670 -13.376 -12.313 1.00 95.62 177 SER A C 1
ATOM 1326 O O . SER A 1 177 ? 12.765 -13.496 -13.530 1.00 95.62 177 SER A O 1
ATOM 1328 N N . ASP A 1 178 ? 11.580 -13.787 -11.656 1.00 97.19 178 ASP A N 1
ATOM 1329 C CA . ASP A 1 178 ? 10.427 -14.409 -12.320 1.00 97.19 178 ASP A CA 1
ATOM 1330 C C . ASP A 1 178 ? 9.587 -13.399 -13.124 1.00 97.19 178 ASP A C 1
ATOM 1332 O O . ASP A 1 178 ? 8.722 -13.792 -13.914 1.00 97.19 178 ASP A O 1
ATOM 1336 N N . LEU A 1 179 ? 9.791 -12.094 -12.919 1.00 98.06 179 LEU A N 1
ATOM 1337 C CA . LEU A 1 179 ? 8.945 -11.042 -13.486 1.00 98.06 179 LEU A CA 1
ATOM 1338 C C . LEU A 1 179 ? 9.415 -10.573 -14.866 1.00 98.06 179 LEU A C 1
ATOM 1340 O O . LEU A 1 179 ? 8.615 -9.998 -15.601 1.00 98.06 179 LEU A O 1
ATOM 1344 N N . ALA A 1 180 ? 10.662 -10.874 -15.242 1.00 98.12 180 ALA A N 1
ATOM 1345 C CA . ALA A 1 180 ? 11.280 -10.448 -16.497 1.00 98.12 180 ALA A CA 1
ATOM 1346 C C . ALA A 1 180 ? 10.444 -10.820 -17.727 1.00 98.12 180 ALA A C 1
ATOM 1348 O O . ALA A 1 180 ? 10.032 -11.972 -17.878 1.00 98.12 180 ALA A O 1
ATOM 1349 N N . GLY A 1 181 ? 10.210 -9.857 -18.616 1.00 97.38 181 GLY A N 1
ATOM 1350 C CA . GLY A 1 181 ? 9.430 -10.047 -19.836 1.00 97.38 181 GLY A CA 1
ATOM 1351 C C . GLY A 1 181 ? 8.395 -8.953 -20.069 1.00 97.38 181 GLY A C 1
ATOM 1352 O O . GLY A 1 181 ? 8.371 -7.926 -19.393 1.00 97.38 181 GLY A O 1
ATOM 1353 N N . ARG A 1 182 ? 7.547 -9.183 -21.067 1.00 98.25 182 ARG A N 1
ATOM 1354 C CA . ARG A 1 182 ? 6.499 -8.258 -21.491 1.00 98.25 182 ARG A CA 1
ATOM 1355 C C . ARG A 1 182 ? 5.215 -8.470 -20.697 1.00 98.25 182 ARG A C 1
ATOM 1357 O O . ARG A 1 182 ? 4.770 -9.603 -20.508 1.00 98.25 182 ARG A O 1
ATOM 1364 N N . TRP A 1 183 ? 4.605 -7.361 -20.303 1.00 98.56 183 TRP A N 1
ATOM 1365 C CA . TRP A 1 183 ? 3.348 -7.290 -19.570 1.00 98.56 183 TRP A CA 1
ATOM 1366 C C . TRP A 1 183 ? 2.351 -6.459 -20.367 1.00 98.56 183 TRP A C 1
ATOM 1368 O O . TRP A 1 183 ? 2.643 -5.319 -20.716 1.00 98.56 183 TRP A O 1
ATOM 1378 N N . VAL A 1 184 ? 1.182 -7.023 -20.659 1.00 98.44 184 VAL A N 1
ATOM 1379 C CA . VAL A 1 184 ? 0.147 -6.367 -21.469 1.00 98.44 184 VAL A CA 1
ATOM 1380 C C . VAL A 1 184 ? -1.089 -6.134 -20.614 1.00 98.44 184 VAL A C 1
ATOM 1382 O O . VAL A 1 184 ? -1.632 -7.077 -20.033 1.00 98.44 184 VAL A O 1
ATOM 1385 N N . GLY A 1 185 ? -1.489 -4.872 -20.510 1.00 97.94 185 GLY A N 1
ATOM 1386 C CA . GLY A 1 185 ? -2.684 -4.417 -19.818 1.00 97.94 185 GLY A CA 1
ATOM 1387 C C . GLY A 1 185 ? -3.947 -4.772 -20.591 1.00 97.94 185 GLY A C 1
ATOM 1388 O O . GLY A 1 185 ? -3.937 -4.863 -21.817 1.00 97.94 185 GLY A O 1
ATOM 1389 N N . ALA A 1 186 ? -5.058 -4.939 -19.876 1.00 97.56 186 ALA A N 1
ATOM 1390 C CA . ALA A 1 186 ? -6.380 -5.100 -20.486 1.00 97.56 186 ALA A CA 1
ATOM 1391 C C . ALA A 1 186 ? -6.807 -3.879 -21.330 1.00 97.56 186 ALA A C 1
ATOM 1393 O O . ALA A 1 186 ? -7.694 -3.992 -22.165 1.00 97.56 186 ALA A O 1
ATOM 1394 N N . ASP A 1 187 ? -6.157 -2.733 -21.123 1.00 95.81 187 ASP A N 1
ATOM 1395 C CA . ASP A 1 187 ? -6.304 -1.492 -21.890 1.00 95.81 187 ASP A CA 1
ATOM 1396 C C . ASP A 1 187 ? -5.327 -1.389 -23.081 1.00 95.81 187 ASP A C 1
ATOM 1398 O O . ASP A 1 187 ? -5.228 -0.343 -23.716 1.00 95.81 187 ASP A O 1
ATOM 1402 N N . GLY A 1 188 ? -4.564 -2.447 -23.373 1.00 94.69 188 GLY A N 1
ATOM 1403 C CA . GLY A 1 188 ? -3.591 -2.488 -24.465 1.00 94.69 188 GLY A CA 1
ATOM 1404 C C . GLY A 1 188 ? -2.230 -1.864 -24.144 1.00 94.69 188 GLY A C 1
ATOM 1405 O O . GLY A 1 188 ? -1.288 -2.062 -24.918 1.00 94.69 188 GLY A O 1
ATOM 1406 N N . ARG A 1 189 ? -2.068 -1.176 -23.001 1.00 95.25 189 ARG A N 1
ATOM 1407 C CA . ARG A 1 189 ? -0.758 -0.647 -22.590 1.00 95.25 189 ARG A CA 1
ATOM 1408 C C . ARG A 1 189 ? 0.230 -1.787 -22.390 1.00 95.25 189 ARG A C 1
ATOM 1410 O O . ARG A 1 189 ? -0.115 -2.838 -21.850 1.00 95.25 189 ARG A O 1
ATOM 1417 N N . GLN A 1 190 ? 1.479 -1.569 -22.787 1.00 97.19 190 GLN A N 1
ATOM 1418 C CA . GLN A 1 190 ? 2.533 -2.561 -22.621 1.00 97.19 190 GLN A CA 1
ATOM 1419 C C . GLN A 1 190 ? 3.659 -2.025 -21.750 1.00 97.19 190 GLN A C 1
ATOM 1421 O O . GLN A 1 190 ? 4.096 -0.888 -21.902 1.00 97.19 190 GLN A O 1
ATOM 1426 N N . LEU A 1 191 ? 4.133 -2.881 -20.855 1.00 97.94 191 LEU A N 1
ATOM 1427 C CA . LEU A 1 191 ? 5.244 -2.621 -19.954 1.00 97.94 191 LEU A CA 1
ATOM 1428 C C . LEU A 1 191 ? 6.275 -3.736 -20.106 1.00 97.94 191 LEU A C 1
ATOM 1430 O O . LEU A 1 191 ? 5.943 -4.868 -20.484 1.00 97.94 191 LEU A O 1
ATOM 1434 N N . ARG A 1 192 ? 7.529 -3.437 -19.782 1.00 98.00 192 ARG A N 1
ATOM 1435 C CA . ARG A 1 192 ? 8.629 -4.400 -19.856 1.00 98.00 192 ARG A CA 1
ATOM 1436 C C . ARG A 1 192 ? 9.313 -4.507 -18.511 1.00 98.00 192 ARG A C 1
ATOM 1438 O O . ARG A 1 192 ? 9.738 -3.506 -17.962 1.00 98.00 192 ARG A O 1
ATOM 1445 N N . VAL A 1 193 ? 9.488 -5.715 -17.997 1.00 98.44 193 VAL A N 1
ATOM 1446 C CA . VAL A 1 193 ? 10.386 -5.938 -16.862 1.00 98.44 193 VAL A CA 1
ATOM 1447 C C . VAL A 1 193 ? 11.736 -6.404 -17.385 1.00 98.44 193 VAL A C 1
ATOM 1449 O O . VAL A 1 193 ? 11.806 -7.417 -18.089 1.00 98.44 193 VAL A O 1
ATOM 1452 N N . ILE A 1 194 ? 12.792 -5.677 -17.026 1.00 97.12 194 ILE A N 1
ATOM 1453 C CA . ILE A 1 194 ? 14.189 -6.030 -17.304 1.00 97.12 194 ILE A CA 1
ATOM 1454 C C . ILE A 1 194 ? 14.954 -5.904 -15.985 1.00 97.12 194 ILE A C 1
ATOM 1456 O O . ILE A 1 194 ? 14.979 -4.832 -15.381 1.00 97.12 194 ILE A O 1
ATOM 1460 N N . GLY A 1 195 ? 15.552 -7.006 -15.526 1.00 95.12 195 GLY A N 1
ATOM 1461 C CA . GLY A 1 195 ? 16.195 -7.058 -14.214 1.00 95.12 195 GLY A CA 1
ATOM 1462 C C . GLY A 1 195 ? 15.201 -6.758 -13.091 1.00 95.12 195 GLY A C 1
ATOM 1463 O O . GLY A 1 195 ? 14.167 -7.418 -12.973 1.00 95.12 195 GLY A O 1
ATOM 1464 N N . ASP A 1 196 ? 15.514 -5.757 -12.276 1.00 94.75 196 ASP A N 1
ATOM 1465 C CA . ASP A 1 196 ? 14.687 -5.270 -11.173 1.00 94.75 196 ASP A CA 1
ATOM 1466 C C . ASP A 1 196 ? 13.926 -3.978 -11.501 1.00 94.75 196 ASP A C 1
ATOM 1468 O O . ASP A 1 196 ? 13.444 -3.303 -10.592 1.00 94.75 196 ASP A O 1
ATOM 1472 N N . LYS A 1 197 ? 13.788 -3.633 -12.784 1.00 95.94 197 LYS A N 1
ATOM 1473 C CA . LYS A 1 197 ? 13.096 -2.422 -13.230 1.00 95.94 197 LYS A CA 1
ATOM 1474 C C . LYS A 1 197 ? 11.884 -2.752 -14.093 1.00 95.94 197 LYS A C 1
ATOM 1476 O O . LYS A 1 197 ? 11.923 -3.654 -14.933 1.00 95.94 197 LYS A O 1
ATOM 1481 N N . LEU A 1 198 ? 10.815 -1.991 -13.890 1.00 97.25 198 LEU A N 1
ATOM 1482 C CA . LEU A 1 198 ? 9.647 -1.942 -14.762 1.00 97.25 198 LEU A CA 1
ATOM 1483 C C . LEU A 1 198 ? 9.823 -0.747 -15.697 1.00 97.25 198 LEU A C 1
ATOM 1485 O O . LEU A 1 198 ? 10.024 0.354 -15.214 1.00 97.25 198 LEU A O 1
ATOM 1489 N N . TYR A 1 199 ? 9.772 -0.967 -17.003 1.00 97.44 199 TYR A N 1
ATOM 1490 C CA . TYR A 1 199 ? 9.924 0.051 -18.032 1.00 97.44 199 TYR A CA 1
ATOM 1491 C C . TYR A 1 199 ? 8.587 0.331 -18.703 1.00 97.44 199 TYR A C 1
ATOM 1493 O O . TYR A 1 199 ? 7.841 -0.594 -19.054 1.00 97.44 199 TYR A O 1
ATOM 1501 N N . GLN A 1 200 ? 8.355 1.610 -18.961 1.00 95.75 200 GLN A N 1
ATOM 1502 C CA . GLN A 1 200 ? 7.319 2.099 -19.849 1.00 95.75 200 GLN A CA 1
ATOM 1503 C C . GLN A 1 200 ? 7.992 2.759 -21.052 1.00 95.75 200 GLN A C 1
ATOM 1505 O O . GLN A 1 200 ? 8.706 3.752 -20.922 1.00 95.75 200 GLN A O 1
ATOM 1510 N N . ASN A 1 201 ? 7.779 2.170 -22.226 1.00 93.12 201 ASN A N 1
ATOM 1511 C CA . ASN A 1 201 ? 8.295 2.700 -23.480 1.00 93.12 201 ASN A CA 1
ATOM 1512 C C . ASN A 1 201 ? 7.414 3.862 -23.964 1.00 93.12 201 ASN A C 1
ATOM 1514 O O . ASN A 1 201 ? 6.186 3.803 -23.856 1.00 93.12 201 ASN A O 1
ATOM 1518 N N . ALA A 1 202 ? 8.039 4.893 -24.519 1.00 88.94 202 ALA A N 1
ATOM 1519 C CA . ALA A 1 202 ? 7.391 6.046 -25.129 1.00 88.94 202 ALA A CA 1
ATOM 1520 C C . ALA A 1 202 ? 8.010 6.316 -26.509 1.00 88.94 202 ALA A C 1
ATOM 1522 O O . ALA A 1 202 ? 9.098 5.839 -26.821 1.00 88.94 202 ALA A O 1
ATOM 1523 N N . THR A 1 203 ? 7.337 7.104 -27.351 1.00 86.25 203 THR A N 1
ATOM 1524 C CA . THR A 1 203 ? 7.799 7.392 -28.724 1.00 86.25 203 THR A CA 1
ATOM 1525 C C . THR A 1 203 ? 9.236 7.918 -28.764 1.00 86.25 203 THR A C 1
ATOM 1527 O O . THR A 1 203 ? 10.047 7.477 -29.580 1.00 86.25 203 THR A O 1
ATOM 1530 N N . LEU A 1 204 ? 9.551 8.838 -27.852 1.00 89.81 204 LEU A N 1
ATOM 1531 C CA . LEU A 1 204 ? 10.845 9.506 -27.781 1.00 89.81 204 LEU A CA 1
ATOM 1532 C C . LEU A 1 204 ? 11.776 8.899 -26.731 1.00 89.81 204 LEU A C 1
ATOM 1534 O O . LEU A 1 204 ? 12.899 9.347 -26.609 1.00 89.81 204 LEU A O 1
ATOM 1538 N N . GLY A 1 205 ? 11.368 7.904 -25.946 1.00 94.81 205 GLY A N 1
ATOM 1539 C CA . GLY A 1 205 ? 12.133 7.573 -24.749 1.00 94.81 205 GLY A CA 1
ATOM 1540 C C . GLY A 1 205 ? 11.624 6.367 -23.986 1.00 94.81 205 GLY A C 1
ATOM 1541 O O . GLY A 1 205 ? 10.777 5.613 -24.458 1.00 94.81 205 GLY A O 1
ATOM 1542 N N . ALA A 1 206 ? 12.110 6.209 -22.765 1.00 96.81 206 ALA A N 1
ATOM 1543 C CA . ALA A 1 206 ? 11.511 5.299 -21.803 1.00 96.81 206 ALA A CA 1
ATOM 1544 C C . ALA A 1 206 ? 11.627 5.865 -20.390 1.00 96.81 206 ALA A C 1
ATOM 1546 O O . ALA A 1 206 ? 12.604 6.534 -20.051 1.00 96.81 206 ALA A O 1
ATOM 1547 N N . SER A 1 207 ? 10.644 5.551 -19.553 1.00 95.06 207 SER A N 1
ATOM 1548 C CA . SER A 1 207 ? 10.740 5.706 -18.104 1.00 95.06 207 SER A CA 1
ATOM 1549 C C . SER A 1 207 ? 10.855 4.339 -17.449 1.00 95.06 207 SER A C 1
ATOM 1551 O O . SER A 1 207 ? 10.485 3.315 -18.038 1.00 95.06 207 SER A O 1
ATOM 1553 N N . ARG A 1 208 ? 11.397 4.304 -16.233 1.00 94.88 208 ARG A N 1
ATOM 1554 C CA . ARG A 1 208 ? 11.500 3.072 -15.461 1.00 94.88 208 ARG A CA 1
ATOM 1555 C C . ARG A 1 208 ? 11.338 3.297 -13.969 1.00 94.88 208 ARG A C 1
ATOM 1557 O O . ARG A 1 208 ? 11.752 4.313 -13.424 1.00 94.88 208 ARG A O 1
ATOM 1564 N N . GLN A 1 209 ? 10.791 2.294 -13.302 1.00 93.25 209 GLN A N 1
ATOM 1565 C CA . GLN A 1 209 ? 10.561 2.280 -11.864 1.00 93.25 209 GLN A CA 1
ATOM 1566 C C . GLN A 1 209 ? 11.259 1.074 -11.238 1.00 93.25 209 GLN A C 1
ATOM 1568 O O . GLN A 1 209 ? 11.356 0.006 -11.850 1.00 93.25 209 GLN A O 1
ATOM 1573 N N . LEU A 1 210 ? 11.744 1.227 -10.004 1.00 93.19 210 LEU A N 1
ATOM 1574 C CA . LEU A 1 210 ? 12.325 0.116 -9.257 1.00 93.19 210 LEU A CA 1
ATOM 1575 C C . LEU A 1 210 ? 11.226 -0.854 -8.811 1.00 93.19 210 LEU A C 1
ATOM 1577 O O . LEU A 1 210 ? 10.230 -0.460 -8.208 1.00 93.19 210 LEU A O 1
ATOM 1581 N N . ILE A 1 211 ? 11.437 -2.142 -9.068 1.00 95.88 211 ILE A N 1
ATOM 1582 C CA . ILE A 1 211 ? 10.605 -3.219 -8.544 1.00 95.88 211 ILE A CA 1
ATOM 1583 C C . ILE A 1 211 ? 11.119 -3.583 -7.153 1.00 95.88 211 ILE A C 1
ATOM 1585 O O . ILE A 1 211 ? 12.173 -4.202 -6.991 1.00 95.88 211 ILE A O 1
ATOM 1589 N N . GLN A 1 212 ? 10.341 -3.237 -6.135 1.00 93.88 212 GLN A N 1
ATOM 1590 C CA . GLN A 1 212 ? 10.685 -3.390 -4.729 1.00 93.88 212 GLN A CA 1
ATOM 1591 C C . GLN A 1 212 ? 9.862 -4.518 -4.090 1.00 93.88 212 GLN A C 1
ATOM 1593 O O . GLN A 1 212 ? 8.638 -4.421 -3.945 1.00 93.88 212 GLN A O 1
ATOM 1598 N N . PRO A 1 213 ? 10.508 -5.613 -3.653 1.00 96.00 213 PRO A N 1
ATOM 1599 C CA . PRO A 1 213 ? 9.888 -6.558 -2.740 1.00 96.00 213 PRO A CA 1
ATOM 1600 C C . PRO A 1 213 ? 9.832 -5.943 -1.339 1.00 96.00 213 PRO A C 1
ATOM 1602 O O . PRO A 1 213 ? 10.874 -5.742 -0.716 1.00 96.00 213 PRO A O 1
ATOM 1605 N N . LEU A 1 214 ? 8.634 -5.708 -0.800 1.00 95.56 214 LEU A N 1
ATOM 1606 C CA . LEU A 1 214 ? 8.462 -4.947 0.448 1.00 95.56 214 LEU A CA 1
ATOM 1607 C C . LEU A 1 214 ? 9.167 -5.576 1.656 1.00 95.56 214 LEU A C 1
ATOM 1609 O O . LEU A 1 214 ? 9.65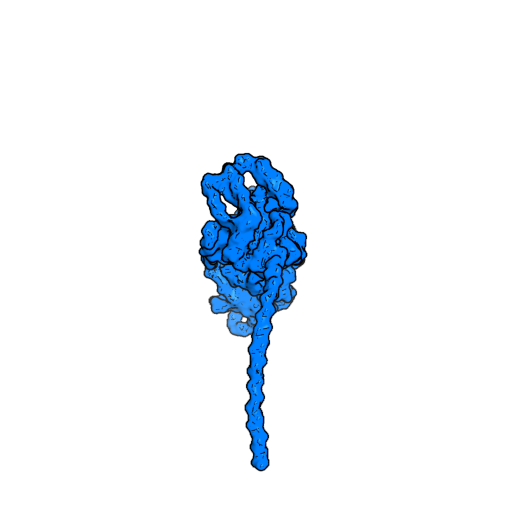1 -4.881 2.542 1.00 95.56 214 LEU A O 1
ATOM 1613 N N . ARG A 1 215 ? 9.302 -6.904 1.672 1.00 95.25 215 ARG A N 1
ATOM 1614 C CA . ARG A 1 215 ? 10.070 -7.647 2.686 1.00 95.25 215 ARG A CA 1
ATOM 1615 C C . ARG A 1 215 ? 11.546 -7.237 2.791 1.00 95.25 215 ARG A C 1
ATOM 1617 O O . ARG A 1 215 ? 12.170 -7.563 3.795 1.00 95.25 215 ARG A O 1
ATOM 1624 N N . LYS A 1 216 ? 12.103 -6.601 1.754 1.00 93.69 216 LYS A N 1
ATOM 1625 C CA . LYS A 1 216 ? 13.478 -6.082 1.728 1.00 93.69 216 LYS A CA 1
ATOM 1626 C C . LYS A 1 216 ? 13.569 -4.621 2.177 1.00 93.69 216 LYS A C 1
ATOM 1628 O O . LYS A 1 216 ? 14.672 -4.144 2.395 1.00 93.69 216 LYS A O 1
ATOM 1633 N N . VAL A 1 217 ? 12.437 -3.934 2.327 1.00 91.62 217 VAL A N 1
ATOM 1634 C CA . VAL A 1 217 ? 12.379 -2.564 2.846 1.00 91.62 217 VAL A CA 1
ATOM 1635 C C . VAL A 1 217 ? 12.333 -2.628 4.374 1.00 91.62 217 VAL A C 1
ATOM 1637 O O . VAL A 1 217 ? 11.632 -3.481 4.954 1.00 91.62 217 VAL A O 1
ATOM 1640 N N . ALA A 1 218 ? 13.116 -1.769 5.027 1.00 90.12 218 ALA A N 1
ATOM 1641 C CA . ALA A 1 218 ? 13.102 -1.634 6.477 1.00 90.12 218 ALA A CA 1
ATOM 1642 C C . ALA A 1 218 ? 11.719 -1.152 6.943 1.00 90.12 218 ALA A C 1
ATOM 1644 O O . ALA A 1 218 ? 10.988 -0.497 6.205 1.00 90.12 218 ALA A O 1
ATOM 1645 N N . VAL A 1 219 ? 11.295 -1.560 8.136 1.00 88.44 219 VAL A N 1
ATOM 1646 C CA . VAL A 1 219 ? 9.922 -1.309 8.614 1.00 88.44 219 VAL A CA 1
ATOM 1647 C C . VAL A 1 219 ? 9.666 0.177 8.839 1.00 88.44 219 VAL A C 1
ATOM 1649 O O . VAL A 1 219 ? 8.606 0.678 8.473 1.00 88.44 219 VAL A O 1
ATOM 1652 N N . ASP A 1 220 ? 10.610 0.828 9.503 1.00 83.81 220 ASP A N 1
ATOM 1653 C CA . ASP A 1 220 ? 10.621 2.253 9.821 1.00 83.81 220 ASP A CA 1
ATOM 1654 C C . ASP A 1 220 ? 10.608 3.120 8.558 1.00 83.81 220 ASP A C 1
ATOM 1656 O O . ASP A 1 220 ? 9.930 4.141 8.533 1.00 83.81 220 ASP A O 1
ATOM 1660 N N . GLN A 1 221 ? 11.265 2.662 7.491 1.00 86.25 221 GLN A N 1
ATOM 1661 C CA . GLN A 1 221 ? 11.215 3.300 6.174 1.00 86.25 221 GLN A CA 1
ATOM 1662 C C . GLN A 1 221 ? 9.906 3.016 5.431 1.00 86.25 221 GLN A C 1
ATOM 1664 O O . GLN A 1 221 ? 9.324 3.913 4.829 1.00 86.25 221 GLN A O 1
ATOM 1669 N N . LEU A 1 222 ? 9.435 1.763 5.457 1.00 91.44 222 LEU A N 1
ATOM 1670 C CA . LEU A 1 222 ? 8.291 1.335 4.657 1.00 91.44 222 LEU A CA 1
ATOM 1671 C C . LEU A 1 222 ? 7.025 2.090 5.041 1.00 91.44 222 LEU A C 1
ATOM 1673 O O . LEU A 1 222 ? 6.292 2.505 4.161 1.00 91.44 222 LEU A O 1
ATOM 1677 N N . TYR A 1 223 ? 6.743 2.253 6.330 1.00 90.88 223 TYR A N 1
ATOM 1678 C CA . TYR A 1 223 ? 5.485 2.841 6.794 1.00 90.88 223 TYR A CA 1
ATOM 1679 C C . TYR A 1 223 ? 5.522 4.369 6.899 1.00 90.88 223 TYR A C 1
ATOM 1681 O O . TYR A 1 223 ? 5.015 4.944 7.864 1.00 90.88 223 TYR A O 1
ATOM 1689 N N . SER A 1 224 ? 6.097 5.020 5.888 1.00 88.75 224 SER A N 1
ATOM 1690 C CA . SER A 1 224 ? 6.011 6.467 5.713 1.00 88.75 224 SER A CA 1
ATOM 1691 C C . SER A 1 224 ? 4.573 6.912 5.407 1.00 88.75 224 SER A C 1
ATOM 1693 O O . SER A 1 224 ? 3.708 6.107 5.041 1.00 88.75 224 SER A O 1
ATOM 1695 N N . ALA A 1 225 ? 4.308 8.217 5.519 1.00 86.88 225 ALA A N 1
ATOM 1696 C CA . ALA A 1 225 ? 3.016 8.792 5.142 1.00 86.88 225 ALA A CA 1
ATOM 1697 C C . ALA A 1 225 ? 2.643 8.461 3.682 1.00 86.88 225 ALA A C 1
ATOM 1699 O O . ALA A 1 225 ? 1.500 8.094 3.409 1.00 86.88 225 ALA A O 1
ATOM 1700 N N . THR A 1 226 ? 3.621 8.502 2.772 1.00 89.31 226 THR A N 1
ATOM 1701 C CA . THR A 1 226 ? 3.470 8.149 1.352 1.00 89.31 226 THR A CA 1
ATOM 1702 C C . THR A 1 226 ? 2.995 6.708 1.180 1.00 89.31 226 THR A C 1
ATOM 1704 O O . THR A 1 226 ? 1.994 6.445 0.511 1.00 89.31 226 THR A O 1
ATOM 1707 N N . TYR A 1 227 ? 3.636 5.748 1.851 1.00 91.94 227 TYR A N 1
ATOM 1708 C CA . TYR A 1 227 ? 3.219 4.354 1.721 1.00 91.94 227 TYR A CA 1
ATOM 1709 C C . TYR A 1 227 ? 1.851 4.081 2.356 1.00 91.94 227 TYR A C 1
ATOM 1711 O O . TYR A 1 227 ? 1.070 3.288 1.827 1.00 91.94 227 TYR A O 1
ATOM 1719 N N . LEU A 1 228 ? 1.507 4.753 3.460 1.00 91.94 228 LEU A N 1
ATOM 1720 C CA . LEU A 1 228 ? 0.164 4.650 4.042 1.00 91.94 228 LEU A CA 1
ATOM 1721 C C . LEU A 1 228 ? -0.919 5.148 3.068 1.00 91.94 228 LEU A C 1
ATOM 1723 O O . LEU A 1 228 ? -1.982 4.528 2.978 1.00 91.94 228 LEU A O 1
ATOM 1727 N N . GLN A 1 229 ? -0.641 6.191 2.277 1.00 91.25 229 GLN A N 1
ATOM 1728 C CA . GLN A 1 229 ? -1.530 6.625 1.191 1.00 91.25 229 GLN A CA 1
ATOM 1729 C C . GLN A 1 229 ? -1.636 5.564 0.088 1.00 91.25 229 GLN A C 1
ATOM 1731 O O . GLN A 1 229 ? -2.735 5.263 -0.383 1.00 91.25 229 GLN A O 1
ATOM 1736 N N . HIS A 1 230 ? -0.525 4.924 -0.284 1.00 93.38 230 HIS A N 1
ATOM 1737 C CA . HIS A 1 230 ? -0.544 3.810 -1.234 1.00 93.38 230 HIS A CA 1
ATOM 1738 C C . HIS A 1 230 ? -1.377 2.620 -0.735 1.00 93.38 230 HIS A C 1
ATOM 1740 O O . HIS A 1 230 ? -2.143 2.035 -1.507 1.00 93.38 230 HIS A O 1
ATOM 1746 N N . LEU A 1 231 ? -1.296 2.288 0.558 1.00 95.25 231 LEU A N 1
ATOM 1747 C CA . LEU A 1 231 ? -2.153 1.273 1.173 1.00 95.25 231 LEU A CA 1
ATOM 1748 C C . LEU A 1 231 ? -3.633 1.654 1.106 1.00 95.25 231 LEU A C 1
ATOM 1750 O O . LEU A 1 231 ? -4.457 0.787 0.816 1.00 95.25 231 LEU A O 1
ATOM 1754 N N . ALA A 1 232 ? -3.968 2.924 1.344 1.00 94.56 232 ALA A N 1
ATOM 1755 C CA . ALA A 1 232 ? -5.340 3.418 1.261 1.00 94.56 232 ALA A CA 1
ATOM 1756 C C . ALA A 1 232 ? -5.900 3.262 -0.160 1.00 94.56 232 ALA A C 1
ATOM 1758 O O . ALA A 1 232 ? -6.950 2.646 -0.350 1.00 94.56 232 ALA A O 1
ATOM 1759 N N . VAL A 1 233 ? -5.159 3.714 -1.174 1.00 93.94 233 VAL A N 1
ATOM 1760 C CA . VAL A 1 233 ? -5.556 3.577 -2.586 1.00 93.94 233 VAL A CA 1
ATOM 1761 C C . VAL A 1 233 ? -5.693 2.101 -2.988 1.00 93.94 233 VAL A C 1
ATOM 1763 O O . VAL A 1 233 ? -6.663 1.714 -3.644 1.00 93.94 233 VAL A O 1
ATOM 1766 N N . ALA A 1 234 ? -4.771 1.236 -2.557 1.00 95.88 234 ALA A N 1
ATOM 1767 C CA . ALA A 1 234 ? -4.862 -0.198 -2.824 1.00 95.88 234 ALA A CA 1
ATOM 1768 C C . ALA A 1 234 ? -6.079 -0.848 -2.142 1.00 95.88 234 ALA A C 1
ATOM 1770 O O . ALA A 1 234 ? -6.786 -1.640 -2.775 1.00 95.88 234 ALA A O 1
ATOM 1771 N N . ALA A 1 235 ? -6.362 -0.487 -0.887 1.00 95.31 235 ALA A N 1
ATOM 1772 C CA . ALA A 1 235 ? -7.516 -0.976 -0.137 1.00 95.31 235 ALA A CA 1
ATOM 1773 C C . ALA A 1 235 ? -8.841 -0.531 -0.769 1.00 95.31 235 ALA A C 1
ATOM 1775 O O . ALA A 1 235 ? -9.754 -1.348 -0.892 1.00 95.31 235 ALA A O 1
ATOM 1776 N N . GLN A 1 236 ? -8.917 0.707 -1.270 1.00 93.81 236 GLN A N 1
ATOM 1777 C CA . GLN A 1 236 ? -10.063 1.207 -2.039 1.00 93.81 236 GLN A CA 1
ATOM 1778 C C . GLN A 1 236 ? -10.353 0.338 -3.274 1.00 93.81 236 GLN A C 1
ATOM 1780 O O . GLN A 1 236 ? -11.506 0.170 -3.669 1.00 93.81 236 GLN A O 1
ATOM 1785 N N . ARG A 1 237 ? -9.314 -0.255 -3.879 1.00 94.38 237 ARG A N 1
ATOM 1786 C CA . ARG A 1 237 ? -9.439 -1.193 -5.009 1.00 94.38 237 ARG A CA 1
ATOM 1787 C C . ARG A 1 237 ? -9.493 -2.666 -4.588 1.00 94.38 237 ARG A C 1
ATOM 1789 O O . ARG A 1 237 ? -9.371 -3.551 -5.433 1.00 94.38 237 ARG A O 1
ATOM 1796 N N . GLY A 1 238 ? -9.691 -2.946 -3.300 1.00 94.19 238 GLY A N 1
ATOM 1797 C CA . GLY A 1 238 ? -9.872 -4.298 -2.774 1.00 94.19 238 GLY A CA 1
ATOM 1798 C C . GLY A 1 238 ? -8.583 -5.109 -2.634 1.00 94.19 238 GLY A C 1
ATOM 1799 O O . GLY A 1 238 ? -8.651 -6.338 -2.546 1.00 94.19 238 GLY A O 1
ATOM 1800 N N . TYR A 1 239 ? -7.414 -4.464 -2.603 1.00 96.25 239 TYR A N 1
ATOM 1801 C CA . TYR A 1 239 ? -6.117 -5.117 -2.416 1.00 96.25 239 TYR A CA 1
ATOM 1802 C C . TYR A 1 239 ? -5.564 -4.902 -1.010 1.00 96.25 239 TYR A C 1
ATOM 1804 O O . TYR A 1 239 ? -5.698 -3.836 -0.417 1.00 96.25 239 TYR A O 1
ATOM 1812 N N . ARG A 1 240 ? -4.886 -5.927 -0.486 1.00 95.69 240 ARG A N 1
ATOM 1813 C CA . ARG A 1 240 ? -4.214 -5.886 0.817 1.00 95.69 240 ARG A CA 1
ATOM 1814 C C . ARG A 1 240 ? -2.720 -6.136 0.632 1.00 95.69 240 ARG A C 1
ATOM 1816 O O . ARG A 1 240 ? -2.300 -7.280 0.445 1.00 95.69 240 ARG A O 1
ATOM 1823 N N . LEU A 1 241 ? -1.934 -5.062 0.672 1.00 96.50 241 LEU A N 1
ATOM 1824 C CA . LEU A 1 241 ? -0.509 -5.066 0.330 1.00 96.50 241 LEU A CA 1
ATOM 1825 C C . LEU A 1 241 ? 0.376 -5.281 1.564 1.00 96.50 241 LEU A C 1
ATOM 1827 O O . LEU A 1 241 ? 0.981 -4.354 2.095 1.00 96.50 241 LEU A O 1
ATOM 1831 N N . THR A 1 242 ? 0.442 -6.521 2.044 1.00 95.31 242 THR A N 1
ATOM 1832 C CA . THR A 1 242 ? 1.293 -6.856 3.194 1.00 95.31 242 THR A CA 1
ATOM 1833 C C . THR A 1 242 ? 2.772 -6.858 2.813 1.00 95.31 242 THR A C 1
ATOM 1835 O O . THR A 1 242 ? 3.146 -7.271 1.705 1.00 95.31 242 THR A O 1
ATOM 1838 N N . ARG A 1 243 ? 3.642 -6.464 3.744 1.00 95.56 243 ARG A N 1
ATOM 1839 C CA . ARG A 1 243 ? 5.100 -6.450 3.567 1.00 95.56 243 ARG A CA 1
ATOM 1840 C C . ARG A 1 243 ? 5.643 -7.829 3.196 1.00 95.56 243 ARG A C 1
ATOM 1842 O O . ARG A 1 243 ? 6.566 -7.951 2.393 1.00 95.56 243 ARG A O 1
ATOM 1849 N N . ALA A 1 244 ? 5.070 -8.882 3.778 1.00 95.56 244 ALA A N 1
ATOM 1850 C CA . ALA A 1 244 ? 5.558 -10.249 3.625 1.00 95.56 244 ALA A CA 1
ATOM 1851 C C . ALA A 1 244 ? 5.437 -10.788 2.189 1.00 95.56 244 ALA A C 1
ATOM 1853 O O . ALA A 1 244 ? 6.305 -11.547 1.744 1.00 95.56 244 ALA A O 1
ATOM 1854 N N . THR A 1 245 ? 4.376 -10.420 1.464 1.00 96.62 245 THR A N 1
ATOM 1855 C CA . THR A 1 245 ? 4.067 -11.033 0.162 1.00 96.62 245 THR A CA 1
ATOM 1856 C C . THR A 1 245 ? 4.119 -10.068 -1.012 1.00 96.62 245 THR A C 1
ATOM 1858 O O . THR A 1 245 ? 4.256 -10.518 -2.147 1.00 96.62 245 THR A O 1
ATOM 1861 N N . THR A 1 246 ? 4.077 -8.760 -0.774 1.00 97.81 246 THR A N 1
ATOM 1862 C CA . THR A 1 246 ? 3.978 -7.777 -1.855 1.00 97.81 246 THR A CA 1
ATOM 1863 C C . THR A 1 246 ? 5.325 -7.512 -2.525 1.00 97.81 246 THR A C 1
ATOM 1865 O O . THR A 1 246 ? 6.358 -7.325 -1.876 1.00 97.81 246 THR A O 1
ATOM 1868 N N . THR A 1 247 ? 5.300 -7.494 -3.854 1.00 97.56 247 THR A N 1
ATOM 1869 C CA . THR A 1 247 ? 6.345 -6.936 -4.718 1.00 97.56 247 THR A CA 1
ATOM 1870 C C . THR A 1 247 ? 5.651 -5.966 -5.662 1.00 97.56 247 THR A C 1
ATOM 1872 O O . THR A 1 247 ? 4.623 -6.323 -6.242 1.00 97.56 247 THR A O 1
ATOM 1875 N N . LEU A 1 248 ? 6.156 -4.742 -5.768 1.00 96.62 248 LEU A N 1
ATOM 1876 C CA . LEU A 1 248 ? 5.524 -3.691 -6.562 1.00 96.62 248 LEU A CA 1
ATOM 1877 C C . LEU A 1 248 ? 6.559 -2.760 -7.190 1.00 96.62 248 LEU A C 1
ATOM 1879 O O . LEU A 1 248 ? 7.717 -2.774 -6.787 1.00 96.62 248 LEU A O 1
ATOM 1883 N N . ALA A 1 249 ? 6.121 -1.938 -8.131 1.00 95.19 249 ALA A N 1
ATOM 1884 C CA . ALA A 1 249 ? 6.798 -0.716 -8.554 1.00 95.19 249 ALA A CA 1
ATOM 1885 C C . ALA A 1 249 ? 5.800 0.451 -8.493 1.00 95.19 249 ALA A C 1
ATOM 1887 O O . ALA A 1 249 ? 4.589 0.221 -8.450 1.00 95.19 249 ALA A O 1
ATOM 1888 N N . THR A 1 250 ? 6.279 1.691 -8.485 1.00 92.69 250 THR A N 1
ATOM 1889 C CA . THR A 1 250 ? 5.414 2.877 -8.525 1.00 92.69 250 THR A CA 1
ATOM 1890 C C . THR A 1 250 ? 6.086 4.013 -9.278 1.00 92.69 250 THR A C 1
ATOM 1892 O O . THR A 1 250 ? 7.297 4.195 -9.160 1.00 92.69 250 THR A O 1
ATOM 1895 N N . ASP A 1 251 ? 5.298 4.742 -10.064 1.00 86.94 251 ASP A N 1
ATOM 1896 C CA . ASP A 1 251 ? 5.692 5.997 -10.723 1.00 86.94 251 ASP A CA 1
ATOM 1897 C C . ASP A 1 251 ? 5.164 7.234 -9.964 1.00 86.94 251 ASP A C 1
ATOM 1899 O O . ASP A 1 251 ? 5.112 8.334 -10.503 1.00 86.94 251 ASP A O 1
ATOM 1903 N N . GLY A 1 252 ? 4.705 7.038 -8.722 1.00 84.75 252 GLY A N 1
ATOM 1904 C CA . GLY A 1 252 ? 4.052 8.052 -7.891 1.00 84.75 252 GLY A CA 1
ATOM 1905 C C . GLY A 1 252 ? 2.547 8.178 -8.154 1.00 84.75 252 GLY A C 1
ATOM 1906 O O . GLY A 1 252 ? 1.779 8.390 -7.216 1.00 84.75 252 GLY A O 1
ATOM 1907 N N . SER A 1 253 ? 2.098 7.965 -9.394 1.00 87.25 253 SER A N 1
ATOM 1908 C CA . SER A 1 253 ? 0.679 8.034 -9.782 1.00 87.25 253 SER A CA 1
ATOM 1909 C C . SER A 1 253 ? -0.019 6.669 -9.773 1.00 87.25 253 SER A C 1
ATOM 1911 O O . SER A 1 253 ? -1.209 6.560 -9.457 1.00 87.25 253 SER A O 1
ATOM 1913 N N . THR A 1 254 ? 0.724 5.618 -10.122 1.00 93.19 254 THR A N 1
ATOM 1914 C CA . THR A 1 254 ? 0.232 4.260 -10.327 1.00 93.19 254 THR A CA 1
ATOM 1915 C C . THR A 1 254 ? 1.094 3.264 -9.562 1.00 93.19 254 THR A C 1
ATOM 1917 O O . THR A 1 254 ? 2.307 3.188 -9.743 1.00 93.19 254 THR A O 1
ATOM 1920 N N . LEU A 1 255 ? 0.442 2.432 -8.750 1.00 96.50 255 LEU A N 1
ATOM 1921 C CA . LEU A 1 255 ? 1.043 1.272 -8.102 1.00 96.50 255 LEU A CA 1
ATOM 1922 C C . LEU A 1 255 ? 0.947 0.057 -9.023 1.00 96.50 255 LEU A C 1
ATOM 1924 O O . LEU A 1 255 ? -0.145 -0.454 -9.268 1.00 96.50 255 LEU A O 1
ATOM 1928 N N . TYR A 1 256 ? 2.081 -0.456 -9.476 1.00 97.62 256 TYR A N 1
ATOM 1929 C CA . TYR A 1 256 ? 2.178 -1.696 -10.240 1.00 97.62 256 TYR A CA 1
ATOM 1930 C C . TYR A 1 256 ? 2.443 -2.862 -9.290 1.00 97.62 256 TYR A C 1
ATOM 1932 O O . TYR A 1 256 ? 3.583 -3.156 -8.937 1.00 97.62 256 TYR A O 1
ATOM 1940 N N . VAL A 1 257 ? 1.382 -3.528 -8.839 1.00 98.38 257 VAL A N 1
ATOM 1941 C CA . VAL A 1 257 ? 1.447 -4.613 -7.854 1.00 98.38 257 VAL A CA 1
ATOM 1942 C C . VAL A 1 257 ? 1.478 -5.967 -8.557 1.00 98.38 257 VAL A C 1
ATOM 1944 O O . VAL A 1 257 ? 0.510 -6.366 -9.210 1.00 98.38 257 VAL A O 1
ATOM 1947 N N . PHE A 1 258 ? 2.557 -6.727 -8.376 1.00 98.44 258 PHE A N 1
ATOM 1948 C CA . PHE A 1 258 ? 2.673 -8.083 -8.910 1.00 98.44 258 PHE A CA 1
ATOM 1949 C C . PHE A 1 258 ? 1.874 -9.061 -8.041 1.00 98.44 258 PHE A C 1
ATOM 1951 O O . PHE A 1 258 ? 2.277 -9.412 -6.935 1.00 98.44 258 PHE A O 1
ATOM 1958 N N . LEU A 1 259 ? 0.721 -9.508 -8.544 1.00 98.19 259 LEU A N 1
ATOM 1959 C CA . LEU A 1 259 ? -0.178 -10.435 -7.849 1.00 98.19 259 LEU A CA 1
ATOM 1960 C C . LEU A 1 259 ? 0.321 -11.885 -7.903 1.00 98.19 259 LEU A C 1
ATOM 1962 O O . LEU A 1 259 ? 0.002 -12.674 -7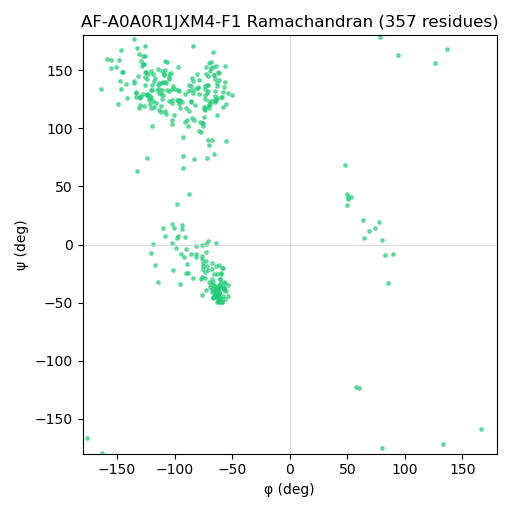.016 1.00 98.19 259 LEU A O 1
ATOM 1966 N N . SER A 1 260 ? 1.047 -12.239 -8.967 1.00 98.06 260 SER A N 1
ATOM 1967 C CA . SER A 1 260 ? 1.685 -13.541 -9.205 1.00 98.06 260 SER A CA 1
ATOM 1968 C C . SER A 1 260 ? 2.753 -13.404 -10.302 1.00 98.06 260 SER A C 1
ATOM 1970 O O . SER A 1 260 ? 2.899 -12.331 -10.886 1.00 98.06 260 SER A O 1
ATOM 1972 N N . LYS A 1 261 ? 3.442 -14.498 -10.661 1.00 97.81 261 LYS A N 1
ATOM 1973 C CA . LYS A 1 261 ? 4.431 -14.511 -11.760 1.00 97.81 261 LYS A CA 1
ATOM 1974 C C . LYS A 1 261 ? 3.857 -14.105 -13.128 1.00 97.81 261 LYS A C 1
ATOM 1976 O O . LYS A 1 261 ? 4.617 -13.742 -14.016 1.00 97.81 261 LYS A O 1
ATOM 1981 N N . GLN A 1 262 ? 2.536 -14.195 -13.305 1.00 98.19 262 GLN A N 1
ATOM 1982 C CA . GLN A 1 262 ? 1.855 -13.977 -14.588 1.00 98.19 262 GLN A CA 1
ATOM 1983 C C . GLN A 1 262 ? 0.825 -12.841 -14.550 1.00 98.19 262 GLN A C 1
ATOM 1985 O O . GLN A 1 262 ? 0.259 -12.492 -15.584 1.00 98.19 262 GLN A O 1
ATOM 1990 N N . ARG A 1 263 ? 0.545 -12.272 -13.368 1.00 98.44 263 ARG A N 1
ATOM 1991 C CA . ARG A 1 263 ? -0.492 -11.245 -13.190 1.00 98.44 263 ARG A CA 1
ATOM 1992 C C . ARG A 1 263 ? 0.018 -10.085 -12.358 1.00 98.44 263 ARG A C 1
ATOM 1994 O O . ARG A 1 263 ? 0.502 -10.291 -11.247 1.00 98.44 263 ARG A O 1
ATOM 2001 N N . MET A 1 264 ? -0.193 -8.886 -12.869 1.00 98.69 264 MET A N 1
ATOM 2002 C CA . MET A 1 264 ? 0.074 -7.619 -12.203 1.00 98.69 264 MET A CA 1
ATOM 2003 C C . MET A 1 264 ? -1.191 -6.763 -12.271 1.00 98.69 264 MET A C 1
ATOM 2005 O O . MET A 1 264 ? -2.022 -6.944 -13.161 1.00 98.69 264 MET A O 1
ATOM 2009 N N . VAL A 1 265 ? -1.371 -5.857 -11.322 1.00 98.56 265 VAL A N 1
ATOM 2010 C CA . VAL A 1 265 ? -2.405 -4.824 -11.386 1.00 98.56 265 VAL A CA 1
ATOM 2011 C C . VAL A 1 265 ? -1.735 -3.461 -11.282 1.00 98.56 265 VAL A C 1
ATOM 2013 O O . VAL A 1 265 ? -0.934 -3.248 -10.379 1.00 98.56 265 VAL A O 1
ATOM 2016 N N . GLY A 1 266 ? -2.039 -2.562 -12.213 1.00 98.19 266 GLY A N 1
ATOM 2017 C CA . GLY A 1 266 ? -1.775 -1.134 -12.061 1.00 98.19 266 GLY A CA 1
ATOM 2018 C C . GLY A 1 266 ? -2.949 -0.501 -11.323 1.00 98.19 266 GLY A C 1
ATOM 2019 O O . GLY A 1 266 ? -4.084 -0.668 -11.765 1.00 98.19 266 GLY A O 1
ATOM 2020 N N . ILE A 1 267 ? -2.701 0.168 -10.203 1.00 97.12 267 ILE A N 1
ATOM 2021 C CA . ILE A 1 267 ? -3.712 0.804 -9.352 1.00 97.12 267 ILE A CA 1
ATOM 2022 C C . ILE A 1 267 ? -3.430 2.304 -9.303 1.00 97.12 267 ILE A C 1
ATOM 2024 O O . ILE A 1 267 ? -2.349 2.699 -8.881 1.00 97.12 267 ILE A O 1
ATOM 2028 N N . SER A 1 268 ? -4.408 3.127 -9.669 1.00 92.62 268 SER A N 1
ATOM 2029 C CA . SER A 1 268 ? -4.336 4.587 -9.573 1.00 92.62 268 SER A CA 1
ATOM 2030 C C . SER A 1 268 ? -5.625 5.170 -8.985 1.00 92.62 268 SER A C 1
ATOM 2032 O O . SER A 1 268 ? -6.605 4.457 -8.722 1.00 92.62 268 SER A O 1
ATOM 2034 N N . SER A 1 269 ? -5.649 6.491 -8.794 1.00 85.62 269 SER A N 1
ATOM 2035 C CA . SER A 1 269 ? -6.865 7.220 -8.411 1.00 85.62 269 SER A CA 1
ATOM 2036 C C . SER A 1 269 ? -7.994 7.026 -9.431 1.00 85.62 269 SER A C 1
ATOM 2038 O O . SER A 1 269 ? -9.146 6.854 -9.040 1.00 85.62 269 SER A O 1
ATOM 2040 N N . ALA A 1 270 ? -7.665 6.945 -10.725 1.00 87.62 270 ALA A N 1
ATOM 2041 C CA . ALA A 1 270 ? -8.634 6.769 -11.806 1.00 87.62 270 ALA A CA 1
ATOM 2042 C C . ALA A 1 270 ? -9.223 5.349 -11.882 1.00 87.62 270 ALA A C 1
ATOM 2044 O O . ALA A 1 270 ? -10.362 5.174 -12.310 1.00 87.62 270 ALA A O 1
ATOM 2045 N N . GLY A 1 271 ? -8.493 4.316 -11.451 1.00 91.88 271 GLY A N 1
ATOM 2046 C CA . GLY A 1 271 ? -8.989 2.947 -11.565 1.00 91.88 271 GLY A CA 1
ATOM 2047 C C . GLY A 1 271 ? -7.929 1.880 -11.356 1.00 91.88 271 GLY A C 1
ATOM 2048 O O . GLY A 1 271 ? -6.888 2.107 -10.745 1.00 91.88 271 GLY A O 1
ATOM 2049 N N . SER A 1 272 ? -8.209 0.684 -11.869 1.00 96.00 272 SER A N 1
ATOM 2050 C CA . SER A 1 272 ? -7.253 -0.418 -11.865 1.00 96.00 272 SER A CA 1
ATOM 2051 C C . SER A 1 272 ? -7.226 -1.130 -13.208 1.00 96.00 272 SER A C 1
ATOM 2053 O O . SER A 1 272 ? -8.283 -1.416 -13.767 1.00 96.00 272 SER A O 1
ATOM 2055 N N . VAL A 1 273 ? -6.034 -1.484 -13.679 1.00 97.94 273 VAL A N 1
ATOM 2056 C CA . VAL A 1 273 ? -5.819 -2.215 -14.933 1.00 97.94 273 VAL A CA 1
ATOM 2057 C C . VAL A 1 273 ? -5.070 -3.500 -14.631 1.00 97.94 273 VAL A C 1
ATOM 2059 O O . VAL A 1 273 ? -4.022 -3.488 -13.990 1.00 97.94 273 VAL A O 1
ATOM 2062 N N . THR A 1 274 ? -5.606 -4.631 -15.085 1.00 98.38 274 THR A N 1
ATOM 2063 C CA . THR A 1 274 ? -4.913 -5.919 -14.963 1.00 98.38 274 THR A CA 1
ATOM 2064 C C . THR A 1 274 ? -3.946 -6.087 -16.125 1.00 98.38 274 THR A C 1
ATOM 2066 O O . THR A 1 274 ? -4.348 -5.966 -17.278 1.00 98.38 274 THR A O 1
ATOM 2069 N N . PHE A 1 275 ? -2.704 -6.435 -15.812 1.00 98.69 275 PHE A N 1
ATOM 2070 C CA . PHE A 1 275 ? -1.665 -6.799 -16.763 1.00 98.69 275 PHE A CA 1
ATOM 2071 C C . PHE A 1 275 ? -1.397 -8.301 -16.707 1.00 98.69 275 PHE A C 1
ATOM 2073 O O . PHE A 1 275 ? -1.320 -8.895 -15.623 1.00 98.69 275 PHE A O 1
ATOM 2080 N N . THR A 1 276 ? -1.208 -8.902 -17.877 1.00 98.69 276 THR A N 1
ATOM 2081 C CA . THR A 1 276 ? -0.823 -10.308 -18.032 1.00 98.69 276 THR A CA 1
ATOM 2082 C C . THR A 1 276 ? 0.551 -10.389 -18.671 1.00 98.69 276 THR A C 1
ATOM 2084 O O . THR A 1 276 ? 0.822 -9.715 -19.667 1.00 98.69 276 THR A O 1
ATOM 2087 N N . LYS A 1 277 ? 1.426 -11.218 -18.105 1.00 98.44 277 LYS A N 1
ATOM 2088 C CA . LYS A 1 277 ? 2.727 -11.499 -18.706 1.00 98.44 277 LYS A CA 1
ATOM 2089 C C . LYS A 1 277 ? 2.533 -12.402 -19.924 1.00 98.44 277 LYS A C 1
ATOM 2091 O O . LYS A 1 277 ? 1.852 -13.421 -19.839 1.00 98.44 277 LYS A O 1
ATOM 2096 N N . THR A 1 278 ? 3.088 -12.024 -21.070 1.00 97.31 278 THR A N 1
ATOM 2097 C CA . THR A 1 278 ? 2.873 -12.754 -22.328 1.00 97.31 278 THR A CA 1
ATOM 2098 C C . THR A 1 278 ? 4.020 -12.539 -23.307 1.00 97.31 278 THR A C 1
ATOM 2100 O O . THR A 1 278 ? 4.673 -11.499 -23.301 1.00 97.31 278 THR A O 1
ATOM 2103 N N . ASN A 1 279 ? 4.256 -13.526 -24.167 1.00 95.19 279 ASN A N 1
ATOM 2104 C CA . ASN A 1 279 ? 5.170 -13.455 -25.309 1.00 95.19 279 ASN A CA 1
ATOM 2105 C C . ASN A 1 279 ? 4.429 -13.403 -26.660 1.00 95.19 279 ASN A C 1
ATOM 2107 O O . ASN A 1 279 ? 5.063 -13.503 -27.705 1.00 95.19 279 ASN A O 1
ATOM 2111 N N . ARG A 1 280 ? 3.096 -13.279 -26.650 1.00 93.69 280 ARG A N 1
ATOM 2112 C CA . ARG A 1 280 ? 2.255 -13.289 -27.857 1.00 93.69 280 ARG A CA 1
ATOM 2113 C C . ARG A 1 280 ? 1.911 -11.873 -28.333 1.00 93.69 280 ARG A C 1
ATOM 2115 O O . ARG A 1 280 ? 1.788 -10.959 -27.521 1.00 93.69 280 ARG A O 1
ATOM 2122 N N . GLY A 1 281 ? 1.670 -11.723 -29.638 1.00 92.44 281 GLY A N 1
ATOM 2123 C CA . GLY A 1 281 ? 1.233 -10.473 -30.280 1.00 92.44 281 GLY A CA 1
ATOM 2124 C C . GLY A 1 281 ? 2.360 -9.457 -30.505 1.00 92.44 281 GLY A C 1
ATOM 2125 O O . GLY A 1 281 ? 3.494 -9.687 -30.096 1.00 92.44 281 GLY A O 1
ATOM 2126 N N . GLN A 1 282 ? 2.044 -8.310 -31.112 1.00 93.06 282 GLN A N 1
ATOM 2127 C CA . GLN A 1 282 ? 3.020 -7.253 -31.422 1.00 93.06 282 GLN A CA 1
ATOM 2128 C C . GLN A 1 282 ? 3.615 -6.632 -30.152 1.00 93.06 282 GLN A C 1
ATOM 2130 O O . GLN A 1 282 ? 2.874 -6.112 -29.319 1.00 93.06 282 GLN A O 1
ATOM 2135 N N . ASP A 1 283 ? 4.938 -6.671 -30.009 1.00 93.62 283 ASP A N 1
ATOM 2136 C CA . ASP A 1 283 ? 5.660 -6.148 -28.846 1.00 93.62 283 ASP A CA 1
ATOM 2137 C C . ASP A 1 283 ? 6.056 -4.681 -29.047 1.00 93.62 283 ASP A C 1
ATOM 2139 O O . ASP A 1 283 ? 6.987 -4.378 -29.786 1.00 93.62 283 ASP A O 1
ATOM 2143 N N . THR A 1 284 ? 5.350 -3.772 -28.372 1.00 93.00 284 THR A N 1
ATOM 2144 C CA . THR A 1 284 ? 5.646 -2.327 -28.372 1.00 93.00 284 THR A CA 1
ATOM 2145 C C . THR A 1 284 ? 6.350 -1.877 -27.088 1.00 93.00 284 THR A C 1
ATOM 2147 O O . THR A 1 284 ? 6.658 -0.697 -26.921 1.00 93.00 284 THR A O 1
ATOM 2150 N N . SER A 1 285 ? 6.624 -2.818 -26.177 1.00 93.81 285 SER A N 1
ATOM 2151 C CA . SER A 1 285 ? 7.259 -2.563 -24.876 1.00 93.81 285 SER A CA 1
ATOM 2152 C C . SER A 1 285 ? 8.787 -2.540 -24.923 1.00 93.81 285 SER A C 1
ATOM 2154 O O . SER A 1 285 ? 9.424 -2.244 -23.914 1.00 93.81 285 SER A O 1
ATOM 2156 N N . GLN A 1 286 ? 9.384 -2.908 -26.058 1.00 94.56 286 GLN A N 1
ATOM 2157 C CA . GLN A 1 286 ? 10.834 -2.968 -26.210 1.00 94.56 286 GLN A CA 1
ATOM 2158 C C . GLN A 1 286 ? 11.446 -1.576 -26.070 1.00 94.56 286 GLN A C 1
ATOM 2160 O O . GLN A 1 286 ? 11.096 -0.654 -26.802 1.00 94.56 286 GLN A O 1
ATOM 2165 N N . VAL A 1 287 ? 12.387 -1.447 -25.139 1.00 95.19 287 VAL A N 1
ATOM 2166 C CA . VAL A 1 287 ? 13.173 -0.227 -24.955 1.00 95.19 287 VAL A CA 1
ATOM 2167 C C . VAL A 1 287 ? 14.310 -0.239 -25.974 1.00 95.19 287 VAL A C 1
ATOM 2169 O O . VAL A 1 287 ? 14.981 -1.262 -26.132 1.00 95.19 287 VAL A O 1
ATOM 2172 N N . LYS A 1 288 ? 14.536 0.882 -26.671 1.00 93.44 288 LYS A N 1
ATOM 2173 C CA . LYS A 1 288 ? 15.623 0.994 -27.659 1.00 93.44 288 LYS A CA 1
ATOM 2174 C C . LYS A 1 288 ? 16.974 0.669 -27.004 1.00 93.44 288 LYS A C 1
ATOM 2176 O O . LYS A 1 288 ? 17.245 1.099 -25.883 1.00 93.44 288 LYS A O 1
ATOM 2181 N N . ALA A 1 289 ? 17.840 -0.052 -27.716 1.00 93.44 289 ALA A N 1
ATOM 2182 C CA . ALA A 1 289 ? 19.136 -0.485 -27.187 1.00 93.44 289 ALA A CA 1
ATOM 2183 C C . ALA A 1 289 ? 20.018 0.691 -26.736 1.00 93.44 289 ALA A C 1
ATOM 2185 O O . ALA A 1 289 ? 20.681 0.604 -25.707 1.00 93.44 289 ALA A O 1
ATOM 2186 N N . ASP A 1 290 ? 19.987 1.806 -27.464 1.00 94.44 290 ASP A N 1
ATOM 2187 C CA . ASP A 1 290 ? 20.766 2.992 -27.109 1.00 94.44 290 ASP A CA 1
ATOM 2188 C C . ASP A 1 290 ? 20.249 3.675 -25.837 1.00 94.44 290 ASP A C 1
ATOM 2190 O O . ASP A 1 290 ? 21.047 4.051 -24.983 1.00 94.44 290 ASP A O 1
ATOM 2194 N N . ILE A 1 291 ? 18.929 3.702 -25.624 1.00 95.44 291 ILE A N 1
ATOM 2195 C CA . ILE A 1 291 ? 18.327 4.158 -24.362 1.00 95.44 291 ILE A CA 1
ATOM 2196 C C . ILE A 1 291 ? 18.776 3.267 -23.193 1.00 95.44 291 ILE A C 1
ATOM 2198 O O . ILE A 1 291 ? 19.114 3.772 -22.123 1.00 95.44 291 ILE A O 1
ATOM 2202 N N . LEU A 1 292 ? 18.834 1.943 -23.386 1.00 95.69 292 LEU A N 1
ATOM 2203 C CA . LEU A 1 292 ? 19.343 1.025 -22.358 1.00 95.69 292 LEU A CA 1
ATOM 2204 C C . LEU A 1 292 ? 20.823 1.276 -22.033 1.00 95.69 292 LEU A C 1
ATOM 2206 O O . LEU A 1 292 ? 21.197 1.196 -20.863 1.00 95.69 292 LEU A O 1
ATOM 2210 N N . LYS A 1 293 ? 21.656 1.618 -23.027 1.00 95.81 293 LYS A N 1
ATOM 2211 C CA . LYS A 1 293 ? 23.055 2.015 -22.785 1.00 95.81 293 LYS A CA 1
ATOM 2212 C C . LYS A 1 293 ? 23.138 3.298 -21.964 1.00 95.81 293 LYS A C 1
ATOM 2214 O O . LYS A 1 293 ? 23.954 3.365 -21.051 1.00 95.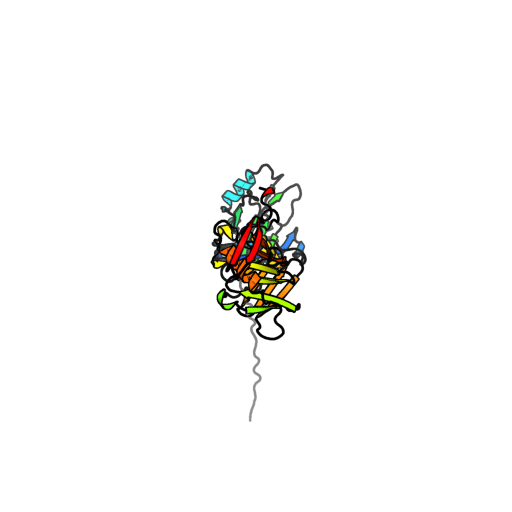81 293 LYS A O 1
ATOM 2219 N N . VAL A 1 294 ? 22.297 4.291 -22.262 1.00 96.31 294 VAL A N 1
ATOM 2220 C CA . VAL A 1 294 ? 22.254 5.552 -21.503 1.00 96.31 294 VAL A CA 1
ATOM 2221 C C . VAL A 1 294 ? 21.852 5.300 -20.052 1.00 96.31 294 VAL A C 1
ATOM 2223 O O . VAL A 1 294 ? 22.545 5.756 -19.147 1.00 96.31 294 VAL A O 1
ATOM 2226 N N . PHE A 1 295 ? 20.807 4.502 -19.818 1.00 95.88 295 PHE A N 1
ATOM 2227 C CA . PHE A 1 295 ? 20.428 4.085 -18.467 1.00 95.88 295 PHE A CA 1
ATOM 2228 C C . PHE A 1 295 ? 21.573 3.385 -17.724 1.00 95.88 295 PHE A C 1
ATOM 2230 O O . PHE A 1 295 ? 21.850 3.726 -16.578 1.00 95.88 295 PHE A O 1
ATOM 2237 N N . ALA A 1 296 ? 22.249 2.433 -18.373 1.00 94.69 296 ALA A N 1
ATOM 2238 C CA . ALA A 1 296 ? 23.363 1.707 -17.768 1.00 94.69 296 ALA A CA 1
ATOM 2239 C C . ALA A 1 296 ? 24.548 2.627 -17.431 1.00 94.69 296 ALA A C 1
ATOM 2241 O O . ALA A 1 296 ? 25.158 2.476 -16.376 1.00 94.69 296 ALA A O 1
ATOM 2242 N N . ALA A 1 297 ? 24.859 3.591 -18.300 1.00 94.62 297 ALA A N 1
ATOM 2243 C CA . ALA A 1 297 ? 25.918 4.565 -18.060 1.00 94.62 297 ALA A CA 1
ATOM 2244 C C . ALA A 1 297 ? 25.578 5.526 -16.910 1.00 94.62 297 ALA A C 1
ATOM 2246 O O . ALA A 1 297 ? 26.458 5.845 -16.114 1.00 94.62 297 ALA A O 1
ATOM 2247 N N . ALA A 1 298 ? 24.316 5.950 -16.798 1.00 93.62 298 ALA A N 1
ATOM 2248 C CA . ALA A 1 298 ? 23.856 6.783 -15.690 1.00 93.62 298 ALA A CA 1
ATOM 2249 C C . ALA A 1 298 ? 23.907 6.021 -14.357 1.00 93.62 298 ALA A C 1
ATOM 2251 O O . ALA A 1 298 ? 24.448 6.534 -13.387 1.00 93.62 298 ALA A O 1
ATOM 2252 N N . ASP A 1 299 ? 23.436 4.770 -14.325 1.00 90.62 299 ASP A N 1
ATOM 2253 C CA . ASP A 1 299 ? 23.459 3.935 -13.112 1.00 90.62 299 ASP A CA 1
ATOM 2254 C C . ASP A 1 299 ? 24.873 3.563 -12.646 1.00 90.62 299 ASP A C 1
ATOM 2256 O O . ASP A 1 299 ? 25.079 3.263 -11.471 1.00 90.62 299 ASP A O 1
ATOM 2260 N N . ALA A 1 300 ? 25.848 3.540 -13.559 1.00 91.44 300 ALA A N 1
ATOM 2261 C CA . ALA A 1 300 ? 27.242 3.258 -13.230 1.00 91.44 300 ALA A CA 1
ATOM 2262 C C . ALA A 1 300 ? 27.952 4.444 -12.551 1.00 91.44 300 ALA A C 1
ATOM 2264 O O . ALA A 1 300 ? 29.023 4.255 -11.966 1.00 91.44 300 ALA A O 1
ATOM 2265 N N . ARG A 1 301 ? 27.386 5.656 -12.620 1.00 89.56 301 ARG A N 1
ATOM 2266 C CA . ARG A 1 301 ? 27.940 6.848 -11.972 1.00 89.56 301 ARG A CA 1
ATOM 2267 C C . ARG A 1 301 ? 27.539 6.896 -10.504 1.00 89.56 301 ARG A C 1
ATOM 2269 O O . ARG A 1 301 ? 26.365 6.960 -10.171 1.00 89.56 301 ARG A O 1
ATOM 2276 N N . GLN A 1 302 ? 28.535 6.893 -9.622 1.00 85.31 302 GLN A N 1
ATOM 2277 C CA . GLN A 1 302 ? 28.317 6.955 -8.171 1.00 85.31 302 GLN A CA 1
ATOM 2278 C C . GLN A 1 302 ? 27.917 8.350 -7.682 1.00 85.31 302 GLN A C 1
ATOM 2280 O O . GLN A 1 302 ? 27.365 8.482 -6.594 1.00 85.31 302 GLN A O 1
ATOM 2285 N N . ASP A 1 303 ? 28.220 9.380 -8.468 1.00 85.31 303 ASP A N 1
ATOM 2286 C CA . ASP A 1 303 ? 27.942 10.780 -8.163 1.00 85.31 303 ASP A CA 1
ATOM 2287 C C . ASP A 1 303 ? 26.569 11.250 -8.660 1.00 85.31 303 ASP A C 1
ATOM 2289 O O . ASP A 1 303 ? 26.178 12.381 -8.386 1.00 85.31 303 ASP A O 1
ATOM 2293 N N . LEU A 1 304 ? 25.828 10.387 -9.363 1.00 82.88 304 LEU A N 1
ATOM 2294 C CA . LEU A 1 304 ? 24.482 10.679 -9.837 1.00 82.88 304 LEU A CA 1
ATOM 2295 C C . LEU A 1 304 ? 23.438 9.875 -9.074 1.00 82.88 304 LEU A C 1
ATOM 2297 O O . LEU A 1 304 ? 23.632 8.711 -8.714 1.00 82.88 304 LEU A O 1
ATOM 2301 N N . LEU A 1 305 ? 22.269 10.491 -8.905 1.00 87.31 305 LEU A N 1
ATOM 2302 C CA . LEU A 1 305 ? 21.076 9.723 -8.605 1.00 87.31 305 LEU A CA 1
ATOM 2303 C C . LEU A 1 305 ? 20.754 8.797 -9.785 1.00 87.31 305 LEU A C 1
ATOM 2305 O O . LEU A 1 305 ? 21.084 9.097 -10.934 1.00 87.31 305 LEU A O 1
ATOM 2309 N N . PRO A 1 306 ? 20.075 7.676 -9.533 1.00 89.56 306 PRO A N 1
ATOM 2310 C CA . PRO A 1 306 ? 19.766 6.762 -10.610 1.00 89.56 306 PRO A CA 1
ATOM 2311 C C . PRO A 1 306 ? 18.794 7.360 -11.641 1.00 89.56 306 PRO A C 1
ATOM 2313 O O . PRO A 1 306 ? 17.856 8.084 -11.292 1.00 89.56 306 PRO A O 1
ATOM 2316 N N . ALA A 1 307 ? 18.967 6.999 -12.913 1.00 92.81 307 ALA A N 1
ATOM 2317 C CA . ALA A 1 307 ? 18.126 7.523 -13.987 1.00 92.81 307 ALA A CA 1
ATOM 2318 C C . ALA A 1 307 ? 16.718 6.901 -13.966 1.00 92.81 307 ALA A C 1
ATOM 2320 O O . ALA A 1 307 ? 16.568 5.676 -14.048 1.00 92.81 307 ALA A O 1
ATOM 2321 N N . ILE A 1 308 ? 15.678 7.731 -13.914 1.00 92.69 308 ILE A N 1
ATOM 2322 C CA . ILE A 1 308 ? 14.264 7.319 -13.910 1.00 92.69 308 ILE A CA 1
ATOM 2323 C C . ILE A 1 308 ? 13.594 7.484 -15.280 1.00 92.69 308 ILE A C 1
ATOM 2325 O O . ILE A 1 308 ? 12.628 6.778 -15.578 1.00 92.69 308 ILE A O 1
ATOM 2329 N N . SER A 1 309 ? 14.133 8.339 -16.151 1.00 94.62 309 SER A N 1
ATOM 2330 C CA . SER A 1 309 ? 13.723 8.426 -17.554 1.00 94.62 309 SER A CA 1
ATOM 2331 C C . SER A 1 309 ? 14.851 8.894 -18.460 1.00 94.62 309 SER A C 1
ATOM 2333 O O . SER A 1 309 ? 15.741 9.623 -18.032 1.00 94.62 309 SER A O 1
ATOM 2335 N N . VAL A 1 310 ? 14.777 8.476 -19.719 1.00 96.62 310 VAL A N 1
ATOM 2336 C CA . VAL A 1 310 ? 15.673 8.888 -20.800 1.00 96.62 310 VAL A CA 1
ATOM 2337 C C . VAL A 1 310 ? 14.814 9.226 -22.013 1.00 96.62 310 VAL A C 1
ATOM 2339 O O . VAL A 1 310 ? 14.011 8.390 -22.442 1.00 96.62 310 VAL A O 1
ATOM 2342 N N . ALA A 1 311 ? 14.993 10.420 -22.567 1.00 96.44 311 ALA A N 1
ATOM 2343 C CA . ALA A 1 311 ? 14.331 10.891 -23.777 1.00 96.44 311 ALA A CA 1
ATOM 2344 C C . ALA A 1 311 ? 15.370 11.244 -24.848 1.00 96.44 311 ALA A C 1
ATOM 2346 O O . ALA A 1 311 ? 16.357 11.909 -24.571 1.00 96.44 311 ALA A O 1
ATOM 2347 N N . ASP A 1 312 ? 15.156 10.773 -26.068 1.00 94.25 312 ASP A N 1
ATOM 2348 C CA . ASP A 1 312 ? 15.912 11.108 -27.271 1.00 94.25 312 ASP A CA 1
ATOM 2349 C C . ASP A 1 312 ? 15.553 12.532 -27.706 1.00 94.25 312 ASP A C 1
ATOM 2351 O O . ASP A 1 312 ? 14.391 12.827 -28.002 1.00 94.25 312 ASP A O 1
ATOM 2355 N N . ILE A 1 313 ? 16.560 13.405 -27.721 1.00 93.75 313 ILE A N 1
ATOM 2356 C CA . ILE A 1 313 ? 16.443 14.811 -28.128 1.00 93.75 313 ILE A CA 1
ATOM 2357 C C . ILE A 1 313 ? 17.150 15.072 -29.471 1.00 93.75 313 ILE A C 1
ATOM 2359 O O . ILE A 1 313 ? 17.357 16.224 -29.853 1.00 93.75 313 ILE A O 1
ATOM 2363 N N . GLY A 1 314 ? 17.493 14.009 -30.209 1.00 89.62 314 GLY A N 1
ATOM 2364 C CA . GLY A 1 314 ? 18.076 14.067 -31.548 1.00 89.62 314 GLY A CA 1
ATOM 2365 C C . GLY A 1 314 ? 19.605 14.016 -31.577 1.00 89.62 314 GLY A C 1
ATOM 2366 O O . GLY A 1 314 ? 20.286 14.232 -30.579 1.00 89.62 314 GLY A O 1
ATOM 2367 N N . SER A 1 315 ? 20.160 13.714 -32.756 1.00 87.69 315 SER A N 1
ATOM 2368 C CA . SER A 1 315 ? 21.611 13.699 -33.028 1.00 87.69 315 SER A CA 1
ATOM 2369 C C . SER A 1 315 ? 22.440 12.890 -32.016 1.00 87.69 315 SER A C 1
ATOM 2371 O O . SER A 1 315 ? 23.532 13.297 -31.630 1.00 87.69 315 SER A O 1
ATOM 2373 N N . SER A 1 316 ? 21.918 11.738 -31.577 1.00 91.12 316 SER A N 1
ATOM 2374 C CA . SER A 1 316 ? 22.539 10.881 -30.551 1.00 91.12 316 SER A CA 1
ATOM 2375 C C . SER A 1 316 ? 22.659 11.530 -29.163 1.00 91.12 316 SER A C 1
ATOM 2377 O O . SER A 1 316 ? 23.467 11.083 -28.342 1.00 91.12 316 SER A O 1
ATOM 2379 N N . HIS A 1 317 ? 21.857 12.557 -28.884 1.00 94.19 317 HIS A N 1
ATOM 2380 C CA . HIS A 1 317 ? 21.733 13.182 -27.575 1.00 94.19 317 HIS A CA 1
ATOM 2381 C C . HIS A 1 317 ? 20.451 12.744 -26.874 1.00 94.19 317 HIS A C 1
ATOM 2383 O O . HIS A 1 317 ? 19.412 12.522 -27.496 1.00 94.19 317 HIS A O 1
ATOM 2389 N N . TYR A 1 318 ? 20.535 12.669 -25.553 1.00 96.44 318 TYR A N 1
ATOM 2390 C CA . TYR A 1 318 ? 19.440 12.271 -24.695 1.00 96.44 318 TYR A CA 1
ATOM 2391 C C . TYR A 1 318 ? 19.350 13.200 -23.493 1.00 96.44 318 TYR A C 1
ATOM 2393 O O . TYR A 1 318 ? 20.366 13.568 -22.902 1.00 96.44 318 TYR A O 1
ATOM 2401 N N . GLU A 1 319 ? 18.129 13.527 -23.115 1.00 95.44 319 GLU A N 1
ATOM 2402 C CA . GLU A 1 319 ? 17.800 14.088 -21.815 1.00 95.44 319 GLU A CA 1
ATOM 2403 C C . GLU A 1 319 ? 17.596 12.934 -20.827 1.00 95.44 319 GLU A C 1
ATOM 2405 O O . GLU A 1 319 ? 16.927 11.942 -21.134 1.00 95.44 319 GLU A O 1
ATOM 2410 N N . VAL A 1 320 ? 18.202 13.036 -19.648 1.00 95.44 320 VAL A N 1
ATOM 2411 C CA . VAL A 1 320 ? 18.171 12.007 -18.609 1.00 95.44 320 VAL A CA 1
ATOM 2412 C C . VAL A 1 320 ? 17.691 12.642 -17.314 1.00 95.44 320 VAL A C 1
ATOM 2414 O O . VAL A 1 320 ? 18.337 13.539 -16.784 1.00 95.44 320 VAL A O 1
ATOM 2417 N N . ALA A 1 321 ? 16.571 12.155 -16.788 1.00 92.06 321 ALA A N 1
ATOM 2418 C CA . ALA A 1 321 ? 16.074 12.562 -15.481 1.00 92.06 321 ALA A CA 1
ATOM 2419 C C . ALA A 1 321 ? 16.579 11.582 -14.421 1.00 92.06 321 ALA A C 1
ATOM 2421 O O . ALA A 1 321 ? 16.296 10.379 -14.502 1.00 92.06 321 ALA A O 1
ATOM 2422 N N . CYS A 1 322 ? 17.278 12.090 -13.415 1.00 89.94 322 CYS A N 1
ATOM 2423 C CA . CYS A 1 322 ? 17.815 11.326 -12.296 1.00 89.94 322 CYS A CA 1
ATOM 2424 C C . CYS A 1 322 ? 17.081 11.691 -11.001 1.00 89.94 322 CYS A C 1
ATOM 2426 O O . CYS A 1 322 ? 16.865 12.862 -10.707 1.00 89.94 322 CYS A O 1
ATOM 2428 N N . HIS A 1 323 ? 16.668 10.688 -10.224 1.00 86.69 323 HIS A N 1
ATOM 2429 C CA . HIS A 1 323 ? 15.944 10.894 -8.964 1.00 86.69 323 HIS A CA 1
ATOM 2430 C C . HIS A 1 323 ? 16.135 9.689 -8.034 1.00 86.69 323 HIS A C 1
ATOM 2432 O O . HIS A 1 323 ? 16.415 8.574 -8.483 1.00 86.69 323 HIS A O 1
ATOM 2438 N N . ALA A 1 324 ? 15.921 9.871 -6.728 1.00 75.81 324 ALA A N 1
ATOM 2439 C CA . ALA A 1 324 ? 15.856 8.759 -5.786 1.00 75.81 324 ALA A CA 1
ATOM 2440 C C . ALA A 1 324 ? 14.793 7.731 -6.238 1.00 75.81 324 ALA A C 1
ATOM 2442 O O . ALA A 1 324 ? 13.614 8.049 -6.392 1.00 75.81 324 ALA A O 1
ATOM 2443 N N . PHE A 1 325 ? 15.200 6.479 -6.475 1.00 68.50 325 PHE A N 1
ATOM 2444 C CA . PHE A 1 325 ? 14.351 5.446 -7.097 1.00 68.50 325 PHE A CA 1
ATOM 2445 C C . PHE A 1 325 ? 13.109 5.048 -6.272 1.00 68.50 325 PHE A C 1
ATOM 2447 O O . PHE A 1 325 ? 12.204 4.412 -6.814 1.00 68.50 325 PHE A O 1
ATOM 2454 N N . SER A 1 326 ? 13.073 5.346 -4.968 1.00 69.81 326 SER A N 1
ATOM 2455 C CA . SER A 1 326 ? 12.044 4.846 -4.045 1.00 69.81 326 SE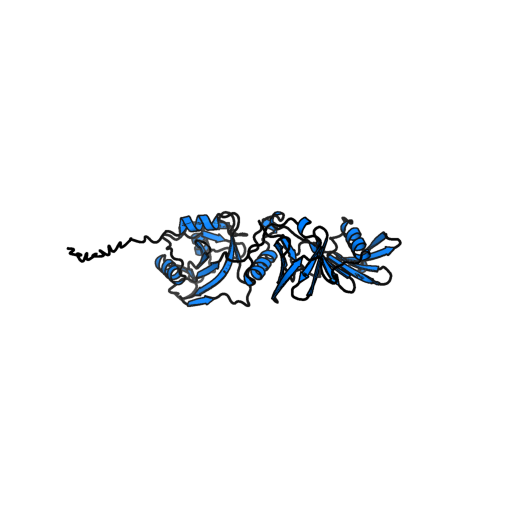R A CA 1
ATOM 2456 C C . SER A 1 326 ? 10.863 5.813 -3.903 1.00 69.81 326 SER A C 1
ATOM 2458 O O . SER A 1 326 ? 10.564 6.292 -2.811 1.00 69.81 326 SER A O 1
ATOM 2460 N N . MET A 1 327 ? 10.101 6.003 -4.985 1.00 77.62 327 MET A N 1
ATOM 2461 C CA . MET A 1 327 ? 8.790 6.689 -4.947 1.00 77.62 327 MET A CA 1
ATOM 2462 C C . MET A 1 327 ? 7.730 5.938 -4.109 1.00 77.62 327 MET A C 1
ATOM 2464 O O . MET A 1 327 ? 6.574 6.337 -4.035 1.00 77.62 327 MET A O 1
ATOM 2468 N N . LEU A 1 328 ? 8.111 4.805 -3.511 1.00 85.50 328 LEU A N 1
ATOM 2469 C CA . LEU A 1 328 ? 7.315 4.034 -2.565 1.00 85.50 328 LEU A CA 1
ATOM 2470 C C . LEU A 1 328 ? 7.209 4.713 -1.195 1.00 85.50 328 LEU A C 1
ATOM 2472 O O . LEU A 1 328 ? 6.174 4.621 -0.533 1.00 85.50 328 LEU A O 1
ATOM 2476 N N . THR A 1 329 ? 8.312 5.309 -0.747 1.00 83.00 329 THR A N 1
ATOM 2477 C CA . THR A 1 329 ? 8.476 5.843 0.609 1.00 83.00 329 THR A CA 1
ATOM 2478 C C . THR A 1 329 ? 8.626 7.353 0.599 1.00 83.00 329 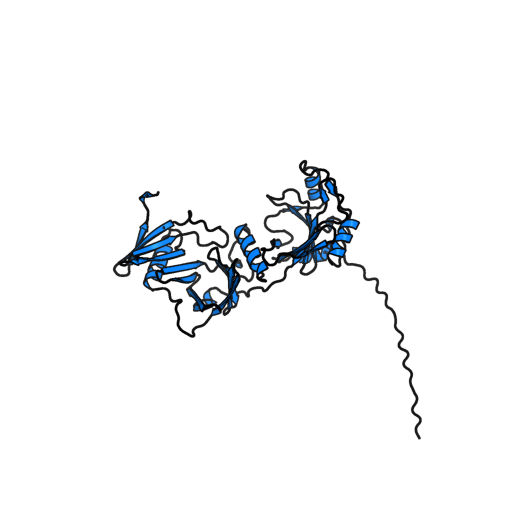THR A C 1
ATOM 2480 O O . THR A 1 329 ? 8.114 8.001 1.515 1.00 83.00 329 THR A O 1
ATOM 2483 N N . ASP A 1 330 ? 9.231 7.892 -0.459 1.00 77.56 330 ASP A N 1
ATOM 2484 C CA . ASP A 1 330 ? 9.499 9.313 -0.622 1.00 77.56 330 ASP A CA 1
ATOM 2485 C C . ASP A 1 330 ? 8.520 9.915 -1.638 1.00 77.56 330 ASP A C 1
ATOM 2487 O O . ASP A 1 330 ? 8.295 9.323 -2.699 1.00 77.56 330 ASP A O 1
ATOM 2491 N N . PRO A 1 331 ? 7.886 11.058 -1.324 1.00 68.19 331 PRO A N 1
ATOM 2492 C CA . PRO A 1 331 ? 7.007 11.721 -2.274 1.00 68.19 331 PRO A CA 1
ATOM 2493 C C . PRO A 1 331 ? 7.826 12.208 -3.473 1.00 68.19 331 PRO A C 1
ATOM 2495 O O . PRO A 1 331 ? 8.864 12.840 -3.307 1.00 68.19 331 PRO A O 1
ATOM 2498 N N . TYR A 1 332 ? 7.349 11.934 -4.686 1.00 67.88 332 TYR A N 1
ATOM 2499 C CA . TYR A 1 332 ? 7.957 12.482 -5.894 1.00 67.88 332 TYR A CA 1
ATOM 2500 C C . TYR A 1 332 ? 7.715 13.993 -5.962 1.00 67.88 332 TYR A C 1
ATOM 2502 O O . TYR A 1 332 ? 6.560 14.427 -6.008 1.00 67.88 332 TYR A O 1
ATOM 2510 N N . ALA A 1 333 ? 8.781 14.790 -6.000 1.00 63.91 333 ALA A N 1
ATOM 2511 C CA . ALA A 1 333 ? 8.696 16.216 -6.281 1.00 63.91 333 ALA A CA 1
ATOM 2512 C C . ALA A 1 333 ? 9.590 16.553 -7.477 1.00 63.91 333 ALA A C 1
ATOM 2514 O O . ALA A 1 333 ? 10.768 16.218 -7.503 1.00 63.91 333 ALA A O 1
ATOM 2515 N N . SER A 1 334 ? 9.039 17.251 -8.474 1.00 63.25 334 SER A N 1
ATOM 2516 C CA . SER A 1 334 ? 9.764 17.583 -9.711 1.00 63.25 334 SER A CA 1
ATOM 2517 C C . SER A 1 334 ? 11.031 18.411 -9.480 1.00 63.25 334 SER A C 1
ATOM 2519 O O . SER A 1 334 ? 11.954 18.353 -10.281 1.00 63.25 334 SER A O 1
ATOM 2521 N N . LYS A 1 335 ? 11.079 19.161 -8.375 1.00 66.56 335 LYS A N 1
ATOM 2522 C CA . LYS A 1 335 ? 12.246 19.931 -7.925 1.00 66.56 335 LYS A CA 1
ATOM 2523 C C . LYS A 1 335 ? 13.435 19.066 -7.482 1.00 66.56 335 LYS A C 1
ATOM 2525 O O . LYS A 1 335 ? 14.533 19.591 -7.377 1.00 66.56 335 LYS A O 1
ATOM 2530 N N . ASP A 1 336 ? 13.216 17.779 -7.225 1.00 77.88 336 ASP A N 1
ATOM 2531 C CA . ASP A 1 336 ? 14.247 16.847 -6.759 1.00 77.88 336 ASP A CA 1
ATOM 2532 C C . ASP A 1 336 ? 14.846 16.039 -7.933 1.00 77.88 336 ASP A C 1
ATOM 2534 O O . ASP A 1 336 ? 15.605 15.090 -7.724 1.00 77.88 336 ASP A O 1
ATOM 2538 N N . ILE A 1 337 ? 14.477 16.379 -9.177 1.00 85.00 337 ILE A N 1
ATOM 2539 C CA . ILE A 1 337 ? 15.021 15.764 -10.390 1.00 85.00 337 ILE A CA 1
ATOM 2540 C C . ILE A 1 337 ? 16.312 16.476 -10.777 1.00 85.00 337 ILE A C 1
ATOM 2542 O O . ILE A 1 337 ? 16.316 17.674 -11.057 1.00 85.00 337 ILE A O 1
ATOM 2546 N N . ASP A 1 338 ? 17.380 15.698 -10.872 1.00 88.38 338 ASP A N 1
ATOM 2547 C CA . ASP A 1 338 ? 18.638 16.125 -11.463 1.00 88.38 338 ASP A CA 1
ATOM 2548 C C . ASP A 1 338 ? 18.620 15.808 -12.965 1.00 88.38 338 ASP A C 1
ATOM 2550 O O . ASP A 1 338 ? 18.477 14.649 -13.369 1.00 88.38 338 ASP A O 1
ATOM 2554 N N . TRP A 1 339 ? 18.704 16.844 -13.797 1.00 91.94 339 TRP A N 1
ATOM 2555 C CA . TRP A 1 339 ? 18.640 16.718 -15.250 1.00 91.94 339 TRP A CA 1
ATOM 2556 C C . TRP A 1 339 ? 20.039 16.646 -15.840 1.00 91.94 339 TRP A C 1
ATOM 2558 O O . TRP A 1 339 ? 20.869 17.535 -15.666 1.00 91.94 339 TRP A O 1
ATOM 2568 N N . GLN A 1 340 ? 20.284 15.581 -16.588 1.00 94.44 340 GLN A N 1
ATOM 2569 C CA . GLN A 1 340 ? 21.565 15.294 -17.208 1.00 94.44 340 GLN A CA 1
ATOM 2570 C C . GLN A 1 340 ? 21.391 15.201 -18.722 1.00 94.44 340 GLN A C 1
ATOM 2572 O O . GLN A 1 340 ? 20.362 14.755 -19.233 1.00 94.44 340 GLN A O 1
ATOM 2577 N N . LYS A 1 341 ? 22.433 15.569 -19.458 1.00 94.62 341 LYS A N 1
ATOM 2578 C CA . LYS A 1 341 ? 22.533 15.343 -20.895 1.00 94.62 341 LYS A CA 1
ATOM 2579 C C . LYS A 1 341 ? 23.446 14.154 -21.145 1.00 94.62 341 LYS A C 1
ATOM 2581 O O . LYS A 1 341 ? 24.608 14.159 -20.745 1.00 94.62 341 LYS A O 1
ATOM 2586 N N . ALA A 1 342 ? 22.947 13.155 -21.859 1.00 96.25 342 ALA A N 1
ATOM 2587 C CA . ALA A 1 342 ? 23.752 12.048 -22.346 1.00 96.25 342 ALA A CA 1
ATOM 2588 C C . ALA A 1 342 ? 24.011 12.182 -23.849 1.00 96.25 342 ALA A C 1
ATOM 2590 O O . ALA A 1 342 ? 23.148 12.606 -24.611 1.00 96.25 342 ALA A O 1
ATOM 2591 N N . THR A 1 343 ? 25.210 11.821 -24.293 1.00 95.50 343 THR A N 1
ATOM 2592 C CA . THR A 1 343 ? 25.603 11.825 -25.707 1.00 95.50 343 THR A CA 1
ATOM 2593 C C . THR A 1 343 ? 26.225 10.482 -26.054 1.00 95.50 343 THR A C 1
ATOM 2595 O O . THR A 1 343 ? 27.152 10.037 -25.375 1.00 95.50 343 THR A O 1
ATOM 2598 N N . LEU A 1 344 ? 25.712 9.823 -27.092 1.00 93.19 344 LEU A N 1
ATOM 2599 C CA . LEU A 1 344 ? 26.187 8.521 -27.550 1.00 93.19 344 LEU A CA 1
ATOM 2600 C C . LEU A 1 344 ? 27.102 8.689 -28.768 1.00 93.19 344 LEU A C 1
ATOM 2602 O O . LEU A 1 344 ? 26.644 9.019 -29.859 1.00 93.19 344 LEU A O 1
ATOM 2606 N N . VAL A 1 345 ? 28.394 8.406 -28.597 1.00 90.56 345 VAL A N 1
ATOM 2607 C CA . VAL A 1 345 ? 29.400 8.458 -29.672 1.00 90.56 345 VAL A CA 1
ATOM 2608 C C . VAL A 1 345 ? 30.169 7.149 -29.682 1.00 90.56 345 VAL A C 1
ATOM 2610 O O . VAL A 1 345 ? 30.681 6.722 -28.650 1.00 90.56 345 VAL A O 1
ATOM 2613 N N . ASN A 1 346 ? 30.261 6.488 -30.840 1.00 86.75 346 ASN A N 1
ATOM 2614 C CA . ASN A 1 346 ? 31.008 5.231 -30.999 1.00 86.75 346 ASN A CA 1
ATOM 2615 C C . ASN A 1 346 ? 30.652 4.178 -29.929 1.00 86.75 346 ASN A C 1
ATOM 2617 O O . ASN A 1 346 ? 31.526 3.549 -29.338 1.00 86.75 346 ASN A O 1
ATOM 2621 N N . GLN A 1 347 ? 29.352 4.025 -29.648 1.00 85.31 347 GLN A N 1
ATOM 2622 C CA . GLN A 1 347 ? 28.795 3.139 -28.613 1.00 85.31 347 GLN A CA 1
ATOM 2623 C C . GLN A 1 347 ? 29.164 3.481 -27.155 1.00 85.31 347 GLN A C 1
ATOM 2625 O O . GLN A 1 347 ? 28.774 2.744 -26.250 1.00 85.31 347 GLN A O 1
ATOM 2630 N N . ARG A 1 348 ? 29.856 4.596 -26.902 1.00 90.00 348 ARG A N 1
ATOM 2631 C CA . ARG A 1 348 ? 30.158 5.103 -25.559 1.00 90.00 348 ARG A CA 1
ATOM 2632 C C . ARG A 1 348 ? 29.211 6.241 -25.201 1.00 90.00 348 ARG A C 1
ATOM 2634 O O . ARG A 1 348 ? 28.951 7.116 -26.022 1.00 90.00 348 ARG A O 1
ATOM 2641 N N . VAL A 1 349 ? 28.708 6.220 -23.971 1.00 94.06 349 VAL A N 1
ATOM 2642 C CA . VAL A 1 349 ? 27.833 7.267 -23.439 1.00 94.06 349 VAL A CA 1
ATOM 2643 C C . VAL A 1 349 ? 28.671 8.233 -22.610 1.00 94.06 349 VAL A C 1
ATOM 2645 O O . VAL A 1 349 ? 29.345 7.817 -21.671 1.00 94.06 349 VAL A O 1
ATOM 2648 N N . MET A 1 350 ? 28.609 9.517 -22.947 1.00 93.56 350 MET A N 1
ATOM 2649 C CA . MET A 1 350 ? 29.109 10.611 -22.115 1.00 93.56 350 MET A CA 1
ATOM 2650 C C . MET A 1 350 ? 27.930 11.285 -21.424 1.00 93.56 350 MET A C 1
ATOM 2652 O O . MET A 1 350 ? 26.939 11.564 -22.093 1.00 93.56 350 MET A O 1
ATOM 2656 N N . ILE A 1 351 ? 28.030 11.547 -20.120 1.00 92.94 351 ILE A N 1
ATOM 2657 C CA . ILE A 1 351 ? 26.973 12.196 -19.332 1.00 92.94 351 ILE A CA 1
ATOM 2658 C C . ILE A 1 351 ? 27.525 13.481 -18.728 1.00 92.94 351 ILE A C 1
ATOM 2660 O O . ILE A 1 351 ? 28.548 13.450 -18.043 1.00 92.94 351 ILE A O 1
ATOM 2664 N N . THR A 1 352 ? 26.837 14.589 -18.960 1.00 91.31 352 THR A N 1
ATOM 2665 C CA . THR A 1 352 ? 27.157 15.907 -18.409 1.00 91.31 352 THR A CA 1
ATOM 2666 C C . THR A 1 352 ? 25.924 16.511 -17.761 1.00 91.31 352 THR A C 1
ATOM 2668 O O . THR A 1 352 ? 24.803 16.167 -18.129 1.00 91.31 352 THR A O 1
ATOM 2671 N N . ASP A 1 353 ? 26.139 17.452 -16.850 1.00 86.75 353 ASP A N 1
ATOM 2672 C CA . ASP A 1 353 ? 25.056 18.275 -16.324 1.00 86.75 353 ASP A CA 1
ATOM 2673 C C . ASP A 1 353 ? 24.346 19.004 -17.472 1.00 86.75 353 ASP A C 1
ATOM 2675 O O . ASP A 1 353 ? 25.005 19.481 -18.405 1.00 86.75 353 ASP A O 1
ATOM 2679 N N . MET A 1 354 ? 23.014 19.022 -17.446 1.00 85.31 354 MET A N 1
ATOM 2680 C CA . MET A 1 354 ? 22.226 19.682 -18.484 1.00 85.31 354 MET A CA 1
ATOM 2681 C C . MET A 1 354 ? 22.075 21.182 -18.227 1.00 85.31 354 MET A C 1
ATOM 2683 O O . MET A 1 354 ? 21.978 21.930 -19.198 1.00 85.31 354 MET A O 1
ATOM 2687 N N . TYR A 1 355 ? 22.103 21.604 -16.958 1.00 80.25 355 TYR A N 1
ATOM 2688 C CA . TYR A 1 355 ? 21.913 23.000 -16.547 1.00 80.25 355 TYR A CA 1
ATOM 2689 C C . TYR A 1 355 ? 22.982 23.439 -15.532 1.00 80.25 355 TYR A C 1
ATOM 2691 O O . TYR A 1 355 ? 22.659 23.757 -14.382 1.00 80.25 355 TYR A O 1
ATOM 2699 N N . PRO A 1 356 ? 24.271 23.454 -15.920 1.00 71.19 356 PRO A N 1
ATOM 2700 C CA . PRO A 1 356 ? 25.358 23.834 -15.017 1.00 71.19 356 PRO A CA 1
ATOM 2701 C C . PRO A 1 356 ? 25.220 25.264 -14.464 1.00 71.19 356 PRO A C 1
ATOM 2703 O O . PRO A 1 356 ? 25.742 25.558 -13.394 1.00 71.19 356 PRO A O 1
ATOM 2706 N N . GLU A 1 357 ? 24.513 26.146 -15.171 1.00 65.25 357 GLU A N 1
ATOM 2707 C CA . GLU A 1 357 ? 24.265 27.543 -14.798 1.00 65.25 357 GLU A CA 1
ATOM 2708 C C . GLU A 1 357 ? 23.214 27.750 -13.694 1.00 65.25 357 GLU A C 1
ATOM 2710 O O . GLU A 1 357 ? 23.071 28.868 -13.203 1.00 65.25 357 GLU A O 1
ATOM 2715 N N . LEU A 1 358 ? 22.470 26.707 -13.310 1.00 58.50 358 LEU A N 1
ATOM 2716 C CA . LEU A 1 358 ? 21.427 26.781 -12.277 1.00 58.50 358 LEU A CA 1
ATOM 2717 C C . LEU A 1 358 ? 21.899 26.309 -10.889 1.00 58.50 358 LEU A C 1
ATOM 2719 O O . LEU A 1 358 ? 21.074 26.204 -9.979 1.00 58.50 358 LEU A O 1
ATOM 2723 N N . LYS A 1 359 ? 23.192 26.000 -10.731 1.00 55.59 359 LYS A N 1
ATOM 2724 C CA . LYS A 1 359 ? 23.796 25.491 -9.489 1.00 55.59 359 LYS A CA 1
ATOM 2725 C C . LYS A 1 359 ? 24.386 26.568 -8.590 1.00 55.59 359 LYS A C 1
ATOM 2727 O O . LYS A 1 359 ? 24.952 27.551 -9.118 1.00 55.59 359 LYS A O 1
#

Nearest PDB structures (foldseek):
  1xip-assembly1_A  TM=2.869E-01  e=1.053E-02  Saccharomyces cerevisiae
  3rrm-assembly1_C  TM=2.069E-01  e=6.768E-03  Saccharomyces cerevisiae
  9gvj-assembly1_B  TM=3.301E-01  e=2.779E+00  Homo sapiens
  9gvq-assembly1_B  TM=3.301E-01  e=2.779E+00  Homo sapiens
  2fr2-assembly1_A  TM=1.520E-01  e=2.588E-01  Mycobacterium tuberculosis H37Rv

pLDDT: mean 87.91, std 14.74, range [32.84, 98.69]

Secondary structure (DSSP, 8-state):
--------------------PPPBHHHHHHHHHTSS-EEEEEEEEEETTEEEEPPTTSPPPEEEEETTEETT-EEE-HHHHHHHHHT-TTS-S-EEPPHHHHHHHHHHTT---B-SSGGGSEEEE-SS--S--EEEEEETTEEEEEE-EE-SS---SS--EEEEE--SBPPPP--GGGG-EEEEETTS-EEEEETTEEEEEETTEEEEEE-EEGGGS-HHHHTSHHHHHHHHHHHHTTB---TTT-EEEE-SSEEEEEEETTEEEEEESS-EEEEEE-S-S----PPPHHHHHHHHHHHT-TTSPPEEEEEEEETTEEEEEE--S-TTTS---GGGPEEEEEEEETTEEEEEES-GGG-

Foldseek 3Di:
DDDDDDDDDDDDPDPPPPPPDQDAQQVQQLVVLQAQKFKWWFQWKAFLLDTDGDDLLDQTQIWMGGRNATPQWDKDAPVRLVVLQVPDPPQAPKAFDDQVQAQVQCVSVVVSHGHPDPRSWIFIAHPVRNRGQWTWTDHDFKIKTWRRIDGDPDPRSHTMITIIGRFFQEAAADDLVLQAAWKAWPVRQIWGRDRQWIWGDDPFWIFIAGWDQLLPPDPNQQPAPLLSSVCSQCVSQRHHYDSVGWIWTDPLAWIFTHRDSFWTWTTGSVGIIIIGGDPDDDDPHDGDPLNVLQQVVQVVDPPFAHWRMWGHPDPQKIKTWHANRCCSRDPDDPVRTFIWMWGADPNDIDIGGPCPPVD

Radius of gyration: 28.09 Å; Cα contacts (8 Å, |Δi|>4): 734; chains: 1; bounding box: 82×91×66 Å

Organism: NCBI:txid1291734

Solvent-accessible surface area (backbone atoms only — not comparable to full-atom values): 19700 Å² total; per-residue (Å²): 141,82,91,82,82,86,81,85,80,82,82,80,81,80,82,77,81,71,83,76,74,70,50,67,39,41,69,51,14,52,57,54,33,42,33,84,67,43,63,28,34,46,57,24,34,31,51,74,81,44,80,43,70,51,56,83,92,47,63,32,61,63,49,46,27,36,65,62,30,50,72,83,43,46,75,40,55,54,68,56,35,52,50,48,49,71,69,40,82,84,60,52,62,71,45,70,57,50,69,69,30,49,38,51,32,32,54,73,69,63,63,80,46,40,68,90,48,75,73,46,36,47,31,50,28,32,93,91,42,69,54,40,57,41,32,35,44,30,52,83,61,33,38,39,41,32,38,48,48,43,62,51,93,59,80,66,78,30,39,42,34,42,37,22,33,55,68,53,55,61,38,39,72,63,60,60,80,61,52,50,42,42,30,41,28,79,84,69,52,47,31,22,28,57,71,55,30,41,32,41,45,50,100,54,32,38,36,47,26,48,51,46,48,39,68,78,49,56,69,83,56,46,70,25,76,49,26,49,51,51,50,12,50,36,43,57,72,44,31,35,83,47,46,84,25,30,31,31,30,37,78,68,65,38,40,38,37,35,42,40,74,49,35,32,34,39,40,38,92,91,47,73,42,52,25,37,57,52,91,73,78,90,80,74,26,70,69,54,69,66,59,52,49,46,45,53,52,38,57,70,36,88,93,47,54,42,57,36,33,40,34,60,73,54,97,54,28,28,45,31,39,16,30,80,68,54,37,57,41,43,79,82,52,82,87,64,50,48,54,30,33,35,38,58,52,96,92,41,70,47,78,43,74,61,58,72,87,79,111

Sequence (359 aa):
MKKWAVLSFAFIIVGLAGCHSTPSAQPASRQALNHAETIWHDIGSWTAGKYTAQAASVAPTVVVTRHGLAVGSTALTYAQAKTAIRTQTSLVKPHWFTLKQLNAGLAKAKAGFVLKQLTDLTFYRTAVTPVPTTGFVARGKRLYAIEILATGDTAAKLPAITVYASAGRQPQRVATSDLAGRWVGADGRQLRVIGDKLYQNATLGASRQLIQPLRKVAVDQLYSATYLQHLAVAAQRGYRLTRATTTLATDGSTLYVFLSKQRMVGISSAGSVTFTKTNRGQDTSQVKADILKVFAAADARQDLLPAISVADIGSSHYEVACHAFSMLTDPYASKDIDWQKATLVNQRVMITDMYPELK